Protein AF-A0A2G9UYW2-F1 (afdb_monomer_lite)

Organism: Teladorsagia circumcincta (NCBI:txid45464)

Structure (mmCIF, N/CA/C/O backbone):
data_AF-A0A2G9UYW2-F1
#
_entry.id   AF-A0A2G9UYW2-F1
#
loop_
_atom_site.group_PDB
_atom_site.id
_atom_site.type_symbol
_atom_site.label_atom_id
_atom_site.label_alt_id
_atom_site.label_comp_id
_atom_site.label_asym_id
_atom_site.label_entity_id
_atom_site.label_seq_id
_atom_site.pdbx_PDB_ins_code
_atom_site.Cartn_x
_atom_site.Cartn_y
_atom_site.Cartn_z
_atom_site.occupancy
_atom_site.B_iso_or_equiv
_atom_site.auth_seq_id
_atom_site.auth_comp_id
_atom_site.auth_asym_id
_atom_site.auth_atom_id
_atom_site.pdbx_PDB_model_num
ATOM 1 N N . MET A 1 1 ? -11.095 -13.669 -1.475 1.00 62.06 1 MET A N 1
ATOM 2 C CA . MET A 1 1 ? -10.324 -12.523 -2.012 1.00 62.06 1 MET A CA 1
ATOM 3 C C . MET A 1 1 ? -10.037 -12.789 -3.490 1.00 62.06 1 MET A C 1
ATOM 5 O O . MET A 1 1 ? -9.733 -13.927 -3.818 1.00 62.06 1 MET A O 1
ATOM 9 N N . GLY A 1 2 ? -10.222 -11.817 -4.390 1.00 65.19 2 GLY A N 1
ATOM 10 C CA . GLY A 1 2 ? -10.034 -12.032 -5.835 1.00 65.19 2 GLY A CA 1
ATOM 11 C C . GLY A 1 2 ? -8.559 -12.080 -6.255 1.00 65.19 2 GLY A C 1
ATOM 12 O O . GLY A 1 2 ? -7.701 -11.510 -5.582 1.00 65.19 2 GLY A O 1
ATOM 13 N N . HIS A 1 3 ? -8.262 -12.730 -7.383 1.00 79.81 3 HIS A N 1
ATOM 14 C CA . HIS A 1 3 ? -6.928 -12.705 -7.985 1.00 79.81 3 HIS A CA 1
ATOM 15 C C . HIS A 1 3 ? -6.773 -11.487 -8.900 1.00 79.81 3 HIS A C 1
ATOM 17 O O . HIS A 1 3 ? -7.637 -11.192 -9.720 1.00 79.81 3 HIS A O 1
ATOM 23 N N . THR A 1 4 ? -5.648 -10.792 -8.769 1.00 84.31 4 THR A N 1
ATOM 24 C CA . THR A 1 4 ? -5.256 -9.669 -9.628 1.00 84.31 4 THR A CA 1
ATOM 25 C C . THR A 1 4 ? -4.349 -10.178 -10.754 1.00 84.31 4 THR A C 1
ATOM 27 O O . THR A 1 4 ? -3.476 -11.017 -10.492 1.00 84.31 4 THR A O 1
ATOM 30 N N . PRO A 1 5 ? -4.524 -9.729 -12.009 1.00 86.12 5 PRO A N 1
ATOM 31 C CA . PRO A 1 5 ? -3.772 -10.275 -13.132 1.00 86.12 5 PRO A CA 1
ATOM 32 C C . PRO A 1 5 ? -2.311 -9.811 -13.125 1.00 86.12 5 PRO A C 1
ATOM 34 O O . PRO A 1 5 ? -1.975 -8.748 -12.596 1.00 86.12 5 PRO A O 1
ATOM 37 N N . LEU A 1 6 ? -1.444 -10.622 -13.729 1.00 87.88 6 LEU A N 1
ATOM 38 C CA . LEU A 1 6 ? -0.065 -10.267 -14.050 1.00 87.88 6 LEU A CA 1
ATOM 39 C C . LEU A 1 6 ? 0.011 -9.998 -15.557 1.00 87.88 6 LEU A C 1
ATOM 41 O O . LEU A 1 6 ? -0.342 -10.861 -16.355 1.00 87.88 6 LEU A O 1
ATOM 45 N N . VAL A 1 7 ? 0.428 -8.796 -15.943 1.00 86.31 7 VAL A N 1
ATOM 46 C CA . VAL A 1 7 ? 0.433 -8.338 -17.336 1.00 86.31 7 VAL A CA 1
ATOM 47 C C . VAL A 1 7 ? 1.872 -8.228 -17.816 1.00 86.31 7 VAL A C 1
ATOM 49 O O . VAL A 1 7 ? 2.667 -7.503 -17.220 1.00 86.31 7 VAL A O 1
ATOM 52 N N . LYS A 1 8 ? 2.222 -8.933 -18.895 1.00 87.12 8 LYS A N 1
ATOM 53 C CA . LYS A 1 8 ? 3.544 -8.799 -19.517 1.00 87.12 8 LYS A CA 1
ATOM 54 C C . LYS A 1 8 ? 3.658 -7.421 -20.172 1.00 87.12 8 LYS A C 1
ATOM 56 O O . LYS A 1 8 ? 2.789 -7.022 -20.942 1.00 87.12 8 LYS A O 1
ATOM 61 N N . PHE A 1 9 ? 4.738 -6.710 -19.878 1.00 86.38 9 PHE A N 1
ATOM 62 C CA . PHE A 1 9 ? 5.049 -5.407 -20.444 1.00 86.38 9 PHE A CA 1
ATOM 63 C C . PHE A 1 9 ? 6.447 -5.445 -21.053 1.00 86.38 9 PHE A C 1
ATOM 65 O O . PHE A 1 9 ? 7.411 -5.775 -20.379 1.00 86.38 9 PHE A O 1
ATOM 72 N N . GLN A 1 10 ? 6.566 -5.106 -22.333 1.00 85.44 10 GLN A N 1
ATOM 73 C CA . GLN A 1 10 ? 7.832 -5.202 -23.061 1.00 85.44 10 GLN A CA 1
ATOM 74 C C . GLN A 1 10 ? 8.214 -3.851 -23.659 1.00 85.44 10 GLN A C 1
ATOM 76 O O . GLN A 1 10 ? 7.735 -3.491 -24.738 1.00 85.44 10 GLN A O 1
ATOM 81 N N . PRO A 1 11 ? 9.035 -3.053 -22.956 1.00 83.31 11 PRO A N 1
ATOM 82 C CA . PRO A 1 11 ? 9.525 -1.800 -23.492 1.00 83.31 11 PRO A CA 1
ATOM 83 C C . PRO A 1 11 ? 10.572 -2.060 -24.577 1.00 83.31 11 PRO A C 1
ATOM 85 O O . PRO A 1 11 ? 11.438 -2.925 -24.447 1.00 83.31 11 PRO A O 1
ATOM 88 N N . LYS A 1 12 ? 10.534 -1.250 -25.642 1.00 84.62 12 LYS A N 1
ATOM 89 C CA . LYS A 1 12 ? 11.582 -1.270 -26.667 1.00 84.62 12 LYS A CA 1
ATOM 90 C C . LYS A 1 12 ? 12.946 -1.045 -26.016 1.00 84.62 12 LYS A C 1
ATOM 92 O O . LYS A 1 12 ? 13.104 -0.166 -25.172 1.00 84.62 12 LYS A O 1
ATOM 97 N N . GLY A 1 13 ? 13.926 -1.824 -26.457 1.00 86.88 13 GLY A N 1
ATOM 98 C CA . GLY A 1 13 ? 15.305 -1.707 -26.014 1.00 86.88 13 GLY A CA 1
ATOM 99 C C . GLY A 1 13 ? 15.715 -2.678 -24.913 1.00 86.88 13 GLY A C 1
ATOM 100 O O . GLY A 1 13 ? 16.894 -2.667 -24.613 1.00 86.88 13 GLY A O 1
ATOM 101 N N . PHE A 1 14 ? 14.840 -3.523 -24.359 1.00 87.25 14 PHE A N 1
ATOM 102 C CA . PHE A 1 14 ? 15.200 -4.526 -23.339 1.00 87.25 14 PHE A CA 1
ATOM 103 C C . PHE A 1 14 ? 14.902 -5.962 -23.813 1.00 87.25 14 PHE A C 1
ATOM 105 O O . PHE A 1 14 ? 14.061 -6.630 -23.226 1.00 87.25 14 PHE A O 1
ATOM 112 N N . PRO A 1 15 ? 15.552 -6.456 -24.885 1.00 84.06 15 PRO A N 1
ATOM 113 C CA . PRO A 1 15 ? 15.189 -7.739 -25.501 1.00 84.06 15 PRO A CA 1
ATOM 114 C C . PRO A 1 15 ? 15.454 -8.961 -24.608 1.00 84.06 15 PRO A C 1
ATOM 116 O O . PRO A 1 15 ? 14.839 -10.001 -24.812 1.00 84.06 15 PRO A O 1
ATOM 119 N N . ASN A 1 16 ? 16.351 -8.832 -23.627 1.00 85.94 16 ASN A N 1
ATOM 120 C CA . ASN A 1 16 ? 16.814 -9.939 -22.787 1.00 85.94 16 ASN A CA 1
ATOM 121 C C . ASN A 1 16 ? 16.118 -9.999 -21.418 1.00 85.94 16 ASN A C 1
ATOM 123 O O . ASN A 1 16 ? 16.494 -10.819 -20.586 1.00 85.94 16 ASN A O 1
ATOM 127 N N . VAL A 1 17 ? 15.146 -9.119 -21.146 1.00 88.12 17 VAL A N 1
ATOM 128 C CA . VAL A 1 17 ? 14.499 -9.028 -19.830 1.00 88.12 17 VAL A CA 1
ATOM 129 C C . VAL A 1 17 ? 12.989 -9.033 -19.982 1.00 88.12 17 VAL A C 1
ATOM 131 O O . VAL A 1 17 ? 12.414 -8.185 -20.661 1.00 88.12 17 VAL A O 1
ATOM 134 N N . ASP A 1 18 ? 12.338 -9.950 -19.268 1.00 87.94 18 ASP A N 1
ATOM 135 C CA . ASP A 1 18 ? 10.892 -9.952 -19.159 1.00 87.94 18 ASP A CA 1
ATOM 136 C C . ASP A 1 18 ? 10.396 -9.076 -18.003 1.00 87.94 18 ASP A C 1
ATOM 138 O O . ASP A 1 18 ? 10.657 -9.364 -16.837 1.00 87.94 18 ASP A O 1
ATOM 142 N N . ILE A 1 19 ? 9.643 -8.014 -18.319 1.00 87.12 19 ILE A N 1
ATOM 143 C CA . ILE A 1 19 ? 8.992 -7.169 -17.309 1.00 87.12 19 ILE A CA 1
ATOM 144 C C . ILE A 1 19 ? 7.518 -7.561 -17.199 1.00 87.12 19 ILE A C 1
ATOM 146 O O . ILE A 1 19 ? 6.788 -7.644 -18.189 1.00 87.12 19 ILE A O 1
ATOM 150 N N . PHE A 1 20 ? 7.063 -7.779 -15.969 1.00 90.06 20 PHE A N 1
ATOM 151 C CA . PHE A 1 20 ? 5.673 -8.078 -15.653 1.00 90.06 20 PHE A CA 1
ATOM 152 C C . PHE A 1 20 ? 5.126 -7.066 -14.649 1.00 90.06 20 PHE A C 1
ATOM 154 O O . PHE A 1 20 ? 5.795 -6.696 -13.688 1.00 90.06 20 PHE A O 1
ATOM 161 N N . LEU A 1 21 ? 3.886 -6.634 -14.860 1.00 87.50 21 LEU A N 1
ATOM 162 C CA . LEU A 1 21 ? 3.181 -5.689 -14.005 1.00 87.50 21 LEU A CA 1
ATOM 163 C C . LEU A 1 21 ? 2.032 -6.394 -13.295 1.00 87.50 21 LEU A C 1
ATOM 165 O O . LEU A 1 21 ? 1.134 -6.951 -13.929 1.00 87.50 21 LEU A O 1
ATOM 169 N N . LYS A 1 22 ? 2.044 -6.359 -11.963 1.00 86.88 22 LYS A N 1
ATOM 170 C CA . LYS A 1 22 ? 0.954 -6.885 -11.142 1.00 86.88 22 LYS A CA 1
ATOM 171 C C . LYS A 1 22 ? -0.148 -5.835 -11.023 1.00 86.88 22 LYS A C 1
ATOM 173 O O . LYS A 1 22 ? 0.051 -4.784 -10.417 1.00 86.88 22 LYS A O 1
ATOM 178 N N . ASN A 1 23 ? -1.308 -6.106 -11.614 1.00 87.00 23 ASN A N 1
ATOM 179 C CA . ASN A 1 23 ? -2.387 -5.129 -11.702 1.00 87.00 23 ASN A CA 1
ATOM 180 C C . ASN A 1 23 ? -3.303 -5.167 -10.467 1.00 87.00 23 ASN A C 1
ATOM 182 O O . ASN A 1 23 ? -4.411 -5.706 -10.503 1.00 87.00 23 ASN A O 1
ATOM 186 N N . GLU A 1 24 ? -2.861 -4.551 -9.374 1.00 86.44 24 GLU A N 1
ATOM 187 C CA . GLU A 1 24 ? -3.661 -4.445 -8.145 1.00 86.44 24 GLU A CA 1
ATOM 188 C C . GLU A 1 24 ? -4.858 -3.487 -8.260 1.00 86.44 24 GLU A C 1
ATOM 190 O O . GLU A 1 24 ? -5.761 -3.522 -7.421 1.00 86.44 24 GLU A O 1
ATOM 195 N N . THR A 1 25 ? -4.928 -2.681 -9.328 1.00 86.00 25 THR A N 1
ATOM 196 C CA . THR A 1 25 ? -6.105 -1.839 -9.606 1.00 86.00 25 THR A CA 1
ATOM 197 C C . THR A 1 25 ? -7.332 -2.662 -10.007 1.00 86.00 25 THR A C 1
ATOM 199 O O . THR A 1 25 ? -8.450 -2.172 -9.924 1.00 86.00 25 THR A O 1
ATOM 202 N N . ALA A 1 26 ? -7.151 -3.942 -10.355 1.00 87.06 26 ALA A N 1
ATOM 203 C CA . ALA A 1 26 ? -8.251 -4.875 -10.601 1.00 87.06 26 ALA A CA 1
ATOM 204 C C . ALA A 1 26 ? -8.989 -5.317 -9.316 1.00 87.06 26 ALA A C 1
ATOM 206 O O . ALA A 1 26 ? -10.010 -6.000 -9.393 1.00 87.06 26 ALA A O 1
ATOM 207 N N . SER A 1 27 ? -8.481 -4.966 -8.128 1.00 88.06 27 SER A N 1
ATOM 208 C CA . SER A 1 27 ? -9.199 -5.175 -6.865 1.00 88.06 27 SER A CA 1
ATOM 209 C C . SER A 1 27 ? -10.442 -4.279 -6.758 1.00 88.06 27 SER A C 1
ATOM 211 O O . SER A 1 27 ? -10.556 -3.261 -7.438 1.00 88.06 27 SER A O 1
ATOM 213 N N . LYS A 1 28 ? -11.384 -4.615 -5.864 1.00 90.81 28 LYS A N 1
ATOM 214 C CA . LYS A 1 28 ? -12.626 -3.834 -5.691 1.00 90.81 28 LYS A CA 1
ATOM 215 C C . LYS A 1 28 ? -12.372 -2.394 -5.240 1.00 90.81 28 LYS A C 1
ATOM 217 O O . LYS A 1 28 ? -13.077 -1.499 -5.691 1.00 90.81 28 LYS A O 1
ATOM 222 N N . THR A 1 29 ? -11.356 -2.167 -4.404 1.00 90.38 29 THR A N 1
ATOM 223 C CA . THR A 1 29 ? -10.955 -0.812 -3.974 1.00 90.38 29 THR A CA 1
ATOM 224 C C . THR A 1 29 ? -9.872 -0.208 -4.872 1.00 90.38 29 THR A C 1
ATOM 226 O O . THR A 1 29 ? -9.373 0.875 -4.588 1.00 90.38 29 THR A O 1
ATOM 229 N N . GLN A 1 30 ? -9.524 -0.894 -5.968 1.00 90.06 30 GLN A N 1
ATOM 230 C CA . GLN A 1 30 ? -8.573 -0.464 -6.996 1.00 90.06 30 GLN A CA 1
ATOM 231 C C . GLN A 1 30 ? -7.184 -0.097 -6.459 1.00 90.06 30 GLN A C 1
ATOM 233 O O . GLN A 1 30 ? -6.484 0.759 -7.000 1.00 90.06 30 GLN A O 1
ATOM 238 N N . THR A 1 31 ? -6.752 -0.765 -5.394 1.00 87.50 31 THR A N 1
ATOM 239 C CA . THR A 1 31 ? -5.461 -0.506 -4.766 1.00 87.50 31 THR A CA 1
ATOM 240 C C . THR A 1 31 ? -4.875 -1.763 -4.149 1.00 87.50 31 THR A C 1
ATOM 242 O O . THR A 1 31 ? -5.589 -2.636 -3.663 1.00 87.50 31 THR A O 1
ATOM 245 N N . LEU A 1 32 ? -3.544 -1.810 -4.086 1.00 84.69 32 LEU A N 1
ATOM 246 C CA . LEU A 1 32 ? -2.796 -2.836 -3.359 1.00 84.69 32 LEU A CA 1
ATOM 247 C C . LEU A 1 32 ? -3.248 -2.954 -1.892 1.00 84.69 32 LEU A C 1
ATOM 249 O O . LEU A 1 32 ? -3.203 -4.038 -1.317 1.00 84.69 32 LEU A O 1
ATOM 253 N N . LYS A 1 33 ? -3.714 -1.853 -1.282 1.00 87.75 33 LYS A N 1
ATOM 254 C CA . LYS A 1 33 ? -4.155 -1.836 0.122 1.00 87.75 33 LYS A CA 1
ATOM 255 C C . LYS A 1 33 ? -5.420 -2.658 0.376 1.00 87.75 33 LYS A C 1
ATOM 257 O O . LYS A 1 33 ? -5.701 -2.954 1.527 1.00 87.75 33 LYS A O 1
ATOM 262 N N . HIS A 1 34 ? -6.125 -3.097 -0.669 1.00 89.00 34 HIS A N 1
ATOM 263 C CA . HIS A 1 34 ? -7.328 -3.916 -0.545 1.00 89.00 34 HIS A CA 1
ATOM 264 C C . HIS A 1 34 ? -7.106 -5.164 0.315 1.00 89.00 34 HIS A C 1
ATOM 266 O O . HIS A 1 34 ? -7.865 -5.433 1.242 1.00 89.00 34 HIS A O 1
ATOM 272 N N . ARG A 1 35 ? -6.049 -5.922 0.007 1.00 86.56 35 ARG A N 1
ATOM 273 C CA . ARG A 1 35 ? -5.749 -7.190 0.684 1.00 86.56 35 ARG A CA 1
ATOM 274 C C . ARG A 1 35 ? -5.340 -6.956 2.131 1.00 86.56 35 ARG A C 1
ATOM 276 O O . ARG A 1 35 ? -5.821 -7.636 3.028 1.00 86.56 35 ARG A O 1
ATOM 283 N N . PHE A 1 36 ? -4.498 -5.951 2.334 1.00 86.31 36 PHE A N 1
ATOM 284 C CA . PHE A 1 36 ? -4.022 -5.553 3.647 1.00 86.31 36 PHE A CA 1
ATOM 285 C C . PHE A 1 36 ? -5.172 -5.094 4.560 1.00 86.31 36 PHE A C 1
ATOM 287 O O . PHE A 1 36 ? -5.298 -5.576 5.679 1.00 86.31 36 PHE A O 1
ATOM 294 N N . SER A 1 37 ? -6.071 -4.236 4.071 1.00 91.06 37 SER A N 1
ATOM 295 C CA . SER A 1 37 ? -7.226 -3.777 4.852 1.00 91.06 37 SER A CA 1
ATOM 296 C C . SER A 1 37 ? -8.222 -4.898 5.157 1.00 91.06 37 SER A C 1
ATOM 298 O O . SER A 1 37 ? -8.816 -4.898 6.230 1.00 91.06 37 SER A O 1
ATOM 300 N N . TRP A 1 38 ? -8.400 -5.864 4.246 1.00 90.38 38 TRP A N 1
ATOM 301 C CA . TRP A 1 38 ? -9.190 -7.069 4.534 1.00 90.38 38 TRP A CA 1
ATOM 302 C C . TRP A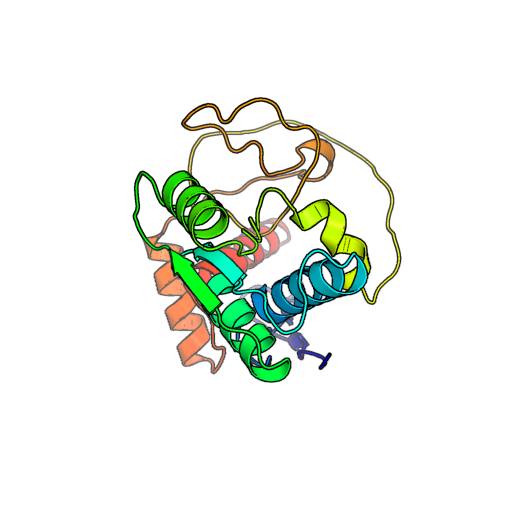 1 38 ? -8.604 -7.835 5.718 1.00 90.38 38 TRP A C 1
ATOM 304 O O . TRP A 1 38 ? -9.323 -8.155 6.658 1.00 90.38 38 TRP A O 1
ATOM 314 N N . ALA A 1 39 ? -7.299 -8.099 5.666 1.00 87.56 39 ALA A N 1
ATOM 315 C CA . ALA A 1 39 ? -6.583 -8.844 6.688 1.00 87.56 39 ALA A CA 1
ATOM 316 C C . ALA A 1 39 ? -6.685 -8.169 8.061 1.00 87.56 39 ALA A C 1
ATOM 318 O O . ALA A 1 39 ? -7.036 -8.808 9.049 1.00 87.56 39 ALA A O 1
ATOM 319 N N . LEU A 1 40 ? -6.467 -6.853 8.093 1.00 90.00 40 LEU A N 1
ATOM 320 C CA . LEU A 1 40 ? -6.484 -6.054 9.313 1.00 90.00 40 LEU A CA 1
ATOM 321 C C . LEU A 1 40 ? -7.868 -6.017 9.976 1.00 90.00 40 LEU A C 1
ATOM 323 O O . LEU A 1 40 ? -7.977 -6.168 11.191 1.00 90.00 40 LEU A O 1
ATOM 327 N N . ILE A 1 41 ? -8.935 -5.871 9.184 1.00 92.75 41 ILE A N 1
ATOM 328 C CA . ILE A 1 41 ? -10.311 -5.900 9.699 1.00 92.75 41 ILE A CA 1
ATOM 329 C C . ILE A 1 41 ? -10.707 -7.313 10.140 1.00 92.75 41 ILE A C 1
ATOM 331 O O . ILE A 1 41 ? -11.309 -7.466 11.201 1.00 92.75 41 ILE A O 1
ATOM 335 N N . ALA A 1 42 ? -10.351 -8.344 9.369 1.00 90.69 42 ALA A N 1
ATOM 336 C CA . ALA A 1 42 ? -10.645 -9.733 9.714 1.00 90.69 42 ALA A CA 1
ATOM 337 C C . ALA A 1 42 ? -9.991 -10.132 11.043 1.00 90.69 42 ALA A C 1
ATOM 339 O O . ALA A 1 42 ? -10.678 -10.630 11.931 1.00 90.69 42 ALA A O 1
ATOM 340 N N . TRP A 1 43 ? -8.700 -9.833 11.202 1.00 93.75 43 TRP A N 1
ATOM 341 C CA . TRP A 1 43 ? -7.970 -10.023 12.451 1.00 93.75 43 TRP A CA 1
ATOM 342 C C . TRP A 1 43 ? -8.663 -9.339 13.632 1.00 93.75 43 TRP A C 1
ATOM 344 O O . TRP A 1 43 ? -8.948 -9.977 14.642 1.00 93.75 43 TRP A O 1
ATOM 354 N N . ALA A 1 44 ? -8.986 -8.047 13.497 1.00 93.12 44 ALA A N 1
ATOM 355 C CA . ALA A 1 44 ? -9.574 -7.277 14.588 1.00 93.12 44 ALA A CA 1
ATOM 356 C C . ALA A 1 44 ? -10.937 -7.835 15.032 1.00 93.12 44 ALA A C 1
ATOM 358 O O . ALA A 1 44 ? -11.264 -7.787 16.217 1.00 93.12 44 ALA A O 1
ATOM 359 N N . ILE A 1 45 ? -11.721 -8.379 14.098 1.00 93.56 45 ILE A N 1
ATOM 360 C CA . ILE A 1 45 ? -12.997 -9.036 14.403 1.00 93.56 45 ILE A CA 1
ATOM 361 C C . ILE A 1 45 ? -12.772 -10.386 15.086 1.00 93.56 45 ILE A C 1
ATOM 363 O O . ILE A 1 45 ? -13.416 -10.675 16.092 1.00 93.56 45 ILE A O 1
ATOM 367 N N . ILE A 1 46 ? -11.865 -11.209 14.557 1.00 93.00 46 ILE A N 1
ATOM 368 C CA . ILE A 1 46 ? -11.597 -12.563 15.065 1.00 93.00 46 ILE A CA 1
ATOM 369 C C . ILE A 1 46 ? -11.039 -12.519 16.489 1.00 93.00 46 ILE A C 1
ATOM 371 O O . ILE A 1 46 ? -11.488 -13.275 17.345 1.00 93.00 46 ILE A O 1
ATOM 375 N N . GLU A 1 47 ? -10.153 -11.568 16.771 1.00 91.81 47 GLU A N 1
ATOM 376 C CA . GLU A 1 47 ? -9.622 -11.314 18.115 1.00 91.81 47 GLU A CA 1
ATOM 377 C C . GLU A 1 47 ? -10.633 -10.628 19.054 1.00 91.81 47 GLU A C 1
ATOM 379 O O . GLU A 1 47 ? -10.312 -10.298 20.195 1.00 91.81 47 GLU A O 1
ATOM 384 N N . GLY A 1 48 ? -11.852 -10.342 18.585 1.00 92.94 48 GLY A N 1
ATOM 385 C CA . GL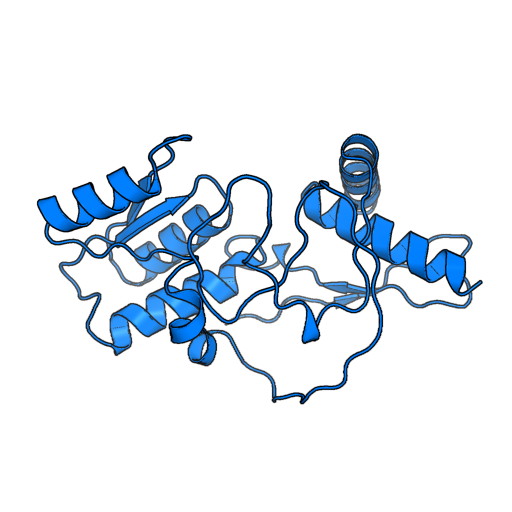Y A 1 48 ? -12.898 -9.689 19.374 1.00 92.94 48 GLY A CA 1
ATOM 386 C C . GLY A 1 48 ? -12.631 -8.213 19.691 1.00 92.94 48 GLY A C 1
ATOM 387 O O . GLY A 1 48 ? -13.358 -7.616 20.485 1.00 92.94 48 GLY A O 1
ATOM 388 N N . LYS A 1 49 ? -11.617 -7.596 19.069 1.00 93.19 49 LYS A N 1
ATOM 389 C CA . LYS A 1 49 ? -11.304 -6.162 19.216 1.00 93.19 49 LYS A CA 1
ATOM 390 C C . LYS A 1 49 ? -12.356 -5.277 18.550 1.00 93.19 49 LYS A C 1
ATOM 392 O O . LYS A 1 49 ? -12.557 -4.135 18.958 1.00 93.19 49 LYS A O 1
ATOM 397 N N . VAL A 1 50 ? -13.013 -5.809 17.522 1.00 95.19 50 VAL A N 1
ATOM 398 C CA . VAL A 1 50 ? -14.085 -5.169 16.763 1.00 95.19 50 VAL A CA 1
ATOM 399 C C . VAL A 1 50 ? -15.306 -6.084 16.760 1.00 95.19 50 VAL A C 1
ATOM 401 O O . VAL A 1 50 ? -15.221 -7.254 16.403 1.00 95.19 50 VAL A O 1
ATOM 404 N N . HIS A 1 51 ? -16.460 -5.541 17.130 1.00 94.00 51 HIS A N 1
ATOM 405 C CA . HIS A 1 51 ? -17.748 -6.233 17.109 1.00 94.00 51 HIS A CA 1
ATOM 406 C C . HIS A 1 51 ? -18.836 -5.314 16.537 1.00 94.00 51 HIS A C 1
ATOM 408 O O . HIS A 1 51 ? -18.573 -4.166 16.191 1.00 94.00 51 HIS A O 1
ATOM 414 N N . SER A 1 52 ? -20.081 -5.793 16.457 1.00 93.44 52 SER A N 1
ATOM 415 C CA . SER A 1 52 ? -21.199 -5.111 15.774 1.00 93.44 52 SER A CA 1
ATOM 416 C C . SER A 1 52 ? -21.500 -3.676 16.231 1.00 93.44 52 SER A C 1
ATOM 418 O O . SER A 1 52 ? -22.196 -2.951 15.532 1.00 93.44 52 SER A O 1
ATOM 420 N N . ASN A 1 53 ? -21.009 -3.271 17.405 1.00 92.44 53 ASN A N 1
ATOM 421 C CA . ASN A 1 53 ? -21.258 -1.949 17.985 1.00 92.44 53 ASN A CA 1
ATOM 422 C C . ASN A 1 53 ? -19.987 -1.083 18.011 1.00 92.44 53 ASN A C 1
ATOM 424 O O . ASN A 1 53 ? -19.973 -0.032 18.648 1.00 92.44 53 ASN A O 1
ATOM 428 N N . THR A 1 54 ? -18.905 -1.535 17.375 1.00 95.94 54 THR A N 1
ATOM 429 C CA . THR A 1 54 ? -17.617 -0.843 17.361 1.00 95.94 54 THR A CA 1
ATOM 430 C C . THR A 1 54 ? -17.526 0.085 16.155 1.00 95.94 54 THR A C 1
ATOM 432 O O . THR A 1 54 ? -17.682 -0.348 15.017 1.00 95.94 54 THR A O 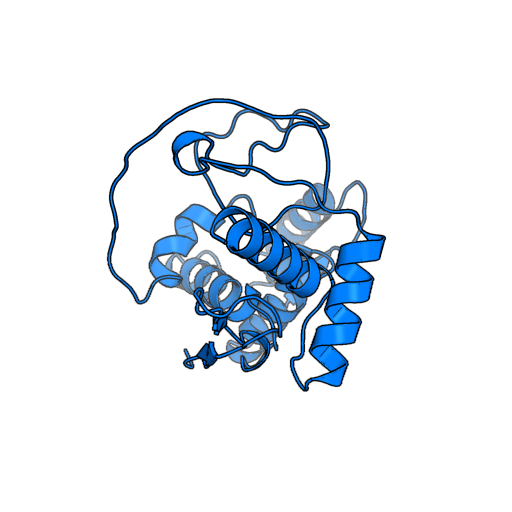1
ATOM 435 N N . THR A 1 55 ? -17.184 1.350 16.390 1.00 96.56 55 THR A N 1
ATOM 436 C CA . THR A 1 55 ? -16.705 2.245 15.328 1.00 96.56 55 THR A CA 1
ATOM 437 C C . THR A 1 55 ? -15.206 2.048 15.139 1.00 96.56 55 THR A C 1
ATOM 439 O O . THR A 1 55 ? -14.443 2.092 16.110 1.00 96.56 55 THR A O 1
ATOM 442 N N . VAL A 1 56 ? -14.779 1.851 13.895 1.00 95.75 56 VAL A N 1
ATOM 443 C CA . VAL A 1 56 ? -13.370 1.704 13.521 1.00 95.75 56 VAL A CA 1
ATOM 444 C C . VAL A 1 56 ? -12.791 3.070 13.162 1.00 95.75 56 VAL A C 1
ATOM 446 O O . VAL A 1 56 ? -13.356 3.801 12.351 1.00 95.75 56 VAL A O 1
ATOM 449 N N . TYR A 1 57 ? -11.650 3.411 13.752 1.00 93.62 57 TYR A N 1
ATOM 450 C CA . TYR A 1 57 ? -10.911 4.640 13.473 1.00 93.62 57 TYR A CA 1
ATOM 451 C C . TYR A 1 57 ? -9.550 4.290 12.871 1.00 93.62 57 TYR A C 1
ATOM 453 O O . TYR A 1 57 ? -8.862 3.420 13.404 1.00 93.62 57 TYR A O 1
ATOM 461 N N . ASP A 1 58 ? -9.120 4.998 11.825 1.00 88.88 58 ASP A N 1
ATOM 462 C CA . ASP A 1 58 ? -7.724 4.956 11.367 1.00 88.88 58 ASP A CA 1
ATOM 463 C C . ASP A 1 58 ? -7.173 6.345 11.055 1.00 88.88 58 ASP A C 1
ATOM 465 O O . ASP A 1 58 ? -7.897 7.295 10.764 1.00 88.88 58 ASP A O 1
ATOM 469 N N . SER A 1 59 ? -5.852 6.444 11.104 1.00 83.50 59 SER A N 1
ATOM 470 C CA . SER A 1 59 ? -5.074 7.641 10.823 1.00 83.50 59 SER A CA 1
ATOM 471 C C . SER A 1 59 ? -4.516 7.571 9.401 1.00 83.50 59 SER A C 1
ATOM 473 O O . SER A 1 59 ? -3.397 7.114 9.148 1.00 83.50 59 SER A O 1
ATOM 475 N N . THR A 1 60 ? -5.329 7.991 8.434 1.00 78.31 60 THR A N 1
ATOM 476 C CA . THR A 1 60 ? -5.060 7.756 7.015 1.00 78.31 60 THR A CA 1
ATOM 477 C C . THR A 1 60 ? -5.790 8.754 6.127 1.00 78.31 60 THR A C 1
ATOM 479 O O . THR A 1 60 ? -6.926 9.142 6.383 1.00 78.31 60 THR A O 1
ATOM 482 N N . SER A 1 61 ? -5.123 9.165 5.052 1.00 71.25 61 SER A N 1
ATOM 483 C CA . SER A 1 61 ? -5.646 10.098 4.048 1.00 71.25 61 SER A CA 1
ATOM 484 C C . SER A 1 61 ? -5.721 9.488 2.645 1.00 71.25 61 SER A C 1
ATOM 486 O O . SER A 1 61 ? -6.023 10.188 1.683 1.00 71.25 61 SER A O 1
ATOM 488 N N . GLY A 1 62 ? -5.403 8.196 2.503 1.00 80.50 62 GLY A N 1
ATOM 489 C CA . GLY A 1 62 ? -5.154 7.581 1.199 1.00 80.50 62 GLY A CA 1
ATOM 490 C C . GLY A 1 62 ? -5.755 6.190 1.022 1.00 80.50 62 GLY A C 1
ATOM 491 O O . GLY A 1 62 ? -6.740 5.815 1.652 1.00 80.50 62 GLY A O 1
ATOM 492 N N . ASN A 1 63 ? -5.123 5.407 0.147 1.00 84.19 63 ASN A N 1
ATOM 493 C CA . ASN A 1 63 ? -5.597 4.099 -0.318 1.00 84.19 63 ASN A CA 1
ATOM 494 C C . ASN A 1 63 ? -5.955 3.098 0.792 1.00 84.19 63 ASN A C 1
ATOM 496 O O . ASN A 1 63 ? -6.859 2.283 0.598 1.00 84.19 63 ASN A O 1
ATOM 500 N N . THR A 1 64 ? -5.251 3.142 1.929 1.00 85.12 64 THR A N 1
ATOM 501 C CA . THR A 1 64 ? -5.587 2.295 3.079 1.00 85.12 64 THR A CA 1
ATOM 502 C C . THR A 1 64 ? -6.953 2.673 3.636 1.00 85.12 64 THR A C 1
ATOM 504 O O . THR A 1 64 ? -7.797 1.797 3.774 1.00 85.12 64 THR A O 1
ATOM 507 N N . GLY A 1 65 ? -7.224 3.966 3.840 1.00 88.38 65 GLY A N 1
ATOM 508 C CA . GLY A 1 65 ? -8.487 4.394 4.435 1.00 88.38 65 GLY A CA 1
ATOM 509 C C . GLY A 1 65 ? -9.691 4.113 3.553 1.00 88.38 65 GLY A C 1
ATOM 510 O O . GLY A 1 65 ? -10.706 3.613 4.023 1.00 88.38 65 GLY A O 1
ATOM 511 N N . ALA A 1 66 ? -9.551 4.327 2.243 1.00 90.69 66 ALA A N 1
ATOM 512 C CA . ALA A 1 66 ? -10.582 3.936 1.285 1.00 90.69 66 ALA A CA 1
ATOM 513 C C . ALA A 1 66 ? -10.850 2.418 1.306 1.00 90.69 66 ALA A C 1
ATOM 515 O O . ALA A 1 66 ? -11.993 1.981 1.171 1.00 90.69 66 ALA A O 1
ATOM 516 N N . SER A 1 67 ? -9.803 1.607 1.492 1.00 92.50 67 SER A N 1
ATOM 517 C CA . SER A 1 67 ? -9.940 0.151 1.543 1.00 92.50 67 SER A CA 1
ATOM 518 C C . SER A 1 67 ? -10.559 -0.330 2.853 1.00 92.50 67 SER A C 1
ATOM 520 O O . SER A 1 67 ? -11.446 -1.175 2.814 1.00 92.50 67 SER A O 1
ATOM 522 N N . GLU A 1 68 ? -10.161 0.225 3.995 1.00 94.12 68 GLU A N 1
ATOM 523 C CA . GLU A 1 68 ? -10.757 -0.076 5.302 1.00 94.12 68 GLU A CA 1
ATOM 524 C C . GLU A 1 68 ? -12.220 0.353 5.378 1.00 94.12 68 GLU A C 1
ATOM 526 O O . GLU A 1 68 ? -13.052 -0.436 5.818 1.00 94.12 68 GLU A O 1
ATOM 531 N N . ALA A 1 69 ? -12.557 1.546 4.875 1.00 94.75 69 ALA A N 1
ATOM 532 C CA . ALA A 1 69 ? -13.938 2.018 4.792 1.00 94.75 69 ALA A CA 1
ATOM 533 C C . ALA A 1 69 ? -14.819 1.046 3.994 1.00 94.75 69 ALA A C 1
ATOM 535 O O . ALA A 1 69 ? -15.926 0.702 4.416 1.00 94.75 69 ALA A O 1
ATOM 536 N N . TYR A 1 70 ? -14.307 0.557 2.859 1.00 95.81 70 TYR A N 1
ATOM 537 C CA . TYR A 1 70 ? -14.984 -0.458 2.058 1.00 95.81 70 TYR A CA 1
ATOM 538 C C . TYR A 1 70 ? -15.189 -1.760 2.844 1.00 95.81 70 TYR A C 1
ATOM 540 O O . TYR A 1 70 ? -16.299 -2.288 2.853 1.00 95.81 70 TYR A O 1
ATOM 548 N N . MET A 1 71 ? -14.164 -2.260 3.543 1.00 95.75 71 MET A N 1
ATOM 549 C CA . MET A 1 71 ? -14.296 -3.482 4.347 1.00 95.75 71 MET A CA 1
ATOM 550 C C . MET A 1 71 ? -15.295 -3.314 5.490 1.00 95.75 71 MET A C 1
ATOM 552 O O . MET A 1 71 ? -16.158 -4.169 5.653 1.00 95.75 71 MET A O 1
ATOM 556 N N . CYS A 1 72 ? -15.235 -2.199 6.223 1.00 96.19 72 CYS A N 1
ATOM 557 C CA . CYS A 1 72 ? -16.178 -1.889 7.298 1.00 96.19 72 CYS A CA 1
ATOM 558 C C . CYS A 1 72 ? -17.619 -1.840 6.777 1.00 96.19 72 CYS A C 1
ATOM 560 O O . CYS A 1 72 ? -18.514 -2.403 7.401 1.00 96.19 72 CYS A O 1
ATOM 562 N N . THR A 1 73 ? -17.831 -1.272 5.585 1.00 96.12 73 THR A N 1
ATOM 563 C CA . THR A 1 73 ? -19.149 -1.252 4.931 1.00 96.12 73 THR A CA 1
ATOM 564 C C . THR A 1 73 ? -19.680 -2.665 4.674 1.00 96.12 73 THR A C 1
ATOM 566 O O . THR A 1 73 ? -20.858 -2.921 4.906 1.00 96.12 73 THR A O 1
ATOM 569 N N . LEU A 1 74 ? -18.828 -3.603 4.237 1.00 94.62 74 LEU A N 1
ATOM 570 C CA . LEU A 1 74 ? -19.242 -4.990 3.980 1.00 94.62 74 LEU A CA 1
ATOM 571 C C . LEU A 1 74 ? -19.698 -5.731 5.241 1.00 94.62 74 LEU A C 1
ATOM 573 O O . LEU A 1 74 ? -20.544 -6.617 5.146 1.00 94.62 74 LEU A O 1
ATOM 577 N N . VAL A 1 75 ? -19.138 -5.387 6.401 1.00 93.94 75 VAL A N 1
ATOM 578 C CA . VAL A 1 75 ? -19.454 -6.028 7.689 1.00 93.94 75 VAL A CA 1
ATOM 579 C C . VAL A 1 75 ? -20.390 -5.190 8.568 1.00 93.94 75 VAL A C 1
ATOM 581 O O . VAL A 1 75 ? -20.638 -5.550 9.714 1.00 93.94 75 VAL A O 1
ATOM 584 N N . GLY A 1 76 ? -20.934 -4.089 8.039 1.00 95.25 76 GLY A N 1
ATOM 585 C CA . GLY A 1 76 ? -21.903 -3.242 8.740 1.00 95.25 76 GLY A CA 1
ATOM 586 C C . GLY A 1 76 ? -21.315 -2.386 9.867 1.00 95.25 76 GLY A C 1
ATOM 587 O O . GLY A 1 76 ? -22.039 -2.033 10.794 1.00 95.25 76 GLY A O 1
ATOM 588 N N . LEU A 1 77 ? -20.023 -2.054 9.805 1.00 95.94 77 LEU A N 1
ATOM 589 C CA . LEU A 1 77 ? -19.335 -1.259 10.823 1.00 95.94 77 LEU A CA 1
ATOM 590 C C . LEU A 1 77 ? -19.156 0.205 10.392 1.00 95.94 77 LEU A C 1
ATOM 592 O O . LEU A 1 77 ? -18.793 0.465 9.239 1.00 95.94 77 LEU A O 1
ATOM 596 N N . PRO A 1 78 ? -19.327 1.176 11.306 1.00 95.94 78 PRO A N 1
ATOM 597 C CA . PRO A 1 78 ? -18.948 2.560 11.051 1.00 95.94 78 PRO A CA 1
ATOM 598 C C . PRO A 1 78 ? -17.422 2.704 10.953 1.00 95.94 78 PRO A C 1
ATOM 600 O O . PRO A 1 78 ? -16.686 2.131 11.759 1.00 95.94 78 PRO A O 1
ATOM 603 N N . TYR A 1 79 ? -16.949 3.514 10.004 1.00 95.62 79 TYR A N 1
ATOM 604 C CA . TYR A 1 79 ? -15.526 3.809 9.815 1.00 95.62 79 TYR A CA 1
ATOM 605 C C . TYR A 1 79 ? -15.259 5.315 9.769 1.00 95.62 79 TYR A C 1
ATOM 607 O O . TYR A 1 79 ? -15.963 6.051 9.075 1.00 95.62 79 TYR A O 1
ATOM 615 N N . ILE A 1 80 ? -14.222 5.767 10.479 1.00 93.50 80 ILE A N 1
ATOM 616 C CA . ILE A 1 80 ? -13.801 7.170 10.545 1.00 93.50 80 ILE A CA 1
ATOM 617 C C . ILE A 1 80 ? -12.305 7.280 10.224 1.00 93.50 80 ILE A C 1
ATOM 619 O O . ILE A 1 80 ? -11.450 6.854 11.000 1.00 93.50 80 ILE A O 1
ATOM 623 N N . ALA A 1 81 ? -11.990 7.917 9.093 1.00 88.56 81 ALA A N 1
ATOM 624 C CA . ALA A 1 81 ? -10.624 8.287 8.732 1.00 88.56 81 ALA A CA 1
ATOM 625 C C . ALA A 1 81 ? -10.246 9.648 9.331 1.00 88.56 81 ALA A C 1
ATOM 627 O O . ALA A 1 81 ? -10.916 10.656 9.098 1.00 88.56 81 ALA A O 1
ATOM 628 N N . VAL A 1 82 ? -9.134 9.689 10.059 1.00 82.81 82 VAL A N 1
ATOM 629 C CA . VAL A 1 82 ? -8.559 10.905 10.636 1.00 82.81 82 VAL A CA 1
ATOM 630 C C . VAL A 1 82 ? -7.375 11.362 9.785 1.00 82.81 82 VAL A C 1
ATOM 632 O O . VAL A 1 82 ? -6.373 10.662 9.649 1.00 82.81 82 VAL A O 1
ATOM 635 N N . VAL A 1 83 ? -7.498 12.558 9.206 1.00 75.31 83 VAL A N 1
ATOM 636 C CA . VAL A 1 83 ? -6.641 13.045 8.104 1.00 75.31 83 VAL A CA 1
ATOM 637 C C . VAL A 1 83 ? -5.600 14.088 8.563 1.00 75.31 83 VAL A C 1
ATOM 639 O O . VAL A 1 83 ? -4.711 14.455 7.799 1.00 75.31 83 VAL A O 1
ATOM 642 N N . ASP A 1 84 ? -5.668 14.566 9.809 1.00 70.44 84 ASP A N 1
ATOM 643 C CA . ASP A 1 84 ? -4.854 15.690 10.305 1.00 70.44 84 ASP A CA 1
ATOM 644 C C . ASP A 1 84 ? -3.328 15.454 10.217 1.00 70.44 84 ASP A C 1
ATOM 646 O O . ASP A 1 84 ? -2.781 14.489 10.746 1.00 70.44 84 ASP A O 1
ATOM 650 N N . VAL A 1 85 ? -2.600 16.338 9.535 1.00 57.38 85 VAL A N 1
ATOM 651 C CA . VAL A 1 85 ? -1.245 16.032 9.043 1.00 57.38 85 VAL A CA 1
ATOM 652 C C . VAL A 1 85 ? -0.212 15.863 10.167 1.00 57.38 85 VAL A C 1
ATOM 654 O O . VAL A 1 85 ? 0.704 15.047 10.025 1.00 57.38 85 VAL A O 1
ATOM 657 N N . SER A 1 86 ? -0.358 16.578 11.286 1.00 61.06 86 SER A N 1
ATOM 658 C CA . SER A 1 86 ? 0.614 16.573 12.389 1.00 61.06 86 SER A CA 1
ATOM 659 C C . SER A 1 86 ? 0.199 15.685 13.560 1.00 61.06 86 SER A C 1
ATOM 661 O O . SER A 1 86 ? 1.071 15.097 14.198 1.00 61.06 86 SER A O 1
ATOM 663 N N . LEU A 1 87 ? -1.104 15.541 13.827 1.00 68.50 87 LEU A N 1
ATOM 664 C CA . LEU A 1 87 ? -1.605 14.851 15.022 1.00 68.50 87 LEU A CA 1
ATOM 665 C C . LEU A 1 87 ? -2.583 13.706 14.726 1.00 68.50 87 LEU A C 1
ATOM 667 O O . LEU A 1 87 ? -3.175 13.169 15.659 1.00 68.50 87 LEU A O 1
ATOM 671 N N . ARG A 1 88 ? -2.731 13.263 13.468 1.00 67.25 88 ARG A N 1
ATOM 672 C CA . ARG A 1 88 ? -3.688 12.200 13.086 1.00 67.25 88 ARG A CA 1
ATOM 673 C C . ARG A 1 88 ? -3.665 10.941 13.954 1.00 67.25 88 ARG A C 1
ATOM 675 O O . ARG A 1 88 ? -4.736 10.461 14.298 1.00 67.25 88 ARG A O 1
ATOM 682 N N . ASN A 1 89 ? -2.496 10.423 14.351 1.00 74.25 89 ASN A N 1
ATOM 683 C CA . ASN A 1 89 ? -2.430 9.226 15.204 1.00 74.25 89 ASN A CA 1
ATOM 684 C C . ASN A 1 89 ? -3.002 9.509 16.595 1.00 74.25 89 ASN A C 1
ATOM 686 O O . ASN A 1 89 ? -3.834 8.750 17.081 1.00 74.25 89 ASN A O 1
ATOM 690 N N . PHE A 1 90 ? -2.586 10.625 17.199 1.00 79.00 90 PHE A N 1
ATOM 691 C CA . PHE A 1 90 ? -3.080 11.060 18.501 1.00 79.00 90 PHE A CA 1
ATOM 692 C C . PHE A 1 90 ? -4.593 11.295 18.459 1.00 79.00 90 PHE A C 1
ATOM 694 O O . PHE A 1 90 ? -5.313 10.796 19.315 1.00 79.00 90 PHE A O 1
ATOM 701 N N . HIS A 1 91 ? -5.092 11.986 17.431 1.00 78.00 91 HIS A N 1
ATOM 702 C CA . HIS A 1 91 ? -6.520 12.243 17.263 1.00 78.00 91 HIS A CA 1
ATOM 703 C C . HIS A 1 91 ? -7.328 10.967 17.002 1.00 78.00 91 HIS A C 1
ATOM 705 O O . HIS A 1 91 ? -8.398 10.815 17.580 1.00 78.00 91 HIS A O 1
ATOM 711 N N . ALA A 1 92 ? -6.846 10.043 16.166 1.00 77.19 92 ALA A N 1
ATOM 712 C CA . ALA A 1 92 ? -7.536 8.779 15.911 1.00 77.19 92 ALA A CA 1
ATOM 713 C C . ALA A 1 92 ? -7.635 7.925 17.179 1.00 77.19 92 ALA A C 1
ATOM 715 O O . ALA A 1 92 ? -8.703 7.399 17.489 1.00 77.19 92 ALA A O 1
ATOM 716 N N . GLU A 1 93 ? -6.551 7.848 17.950 1.00 84.69 93 GLU A N 1
ATOM 717 C CA . GLU A 1 93 ? -6.532 7.135 19.223 1.00 84.69 93 GLU A CA 1
ATOM 718 C C . GLU A 1 93 ? -7.425 7.809 20.279 1.00 84.69 93 GLU A C 1
ATOM 720 O O . GLU A 1 93 ? -8.204 7.136 20.953 1.00 84.69 93 GLU A O 1
ATOM 725 N N . ASP A 1 94 ? -7.351 9.135 20.412 1.00 87.31 94 ASP A N 1
ATOM 726 C CA . ASP A 1 94 ? -8.175 9.919 21.339 1.00 87.31 94 ASP A CA 1
ATOM 727 C C . ASP A 1 94 ? -9.672 9.790 21.018 1.00 87.31 94 ASP A C 1
ATOM 729 O O . ASP A 1 94 ? -10.480 9.535 21.914 1.00 87.31 94 ASP A O 1
ATOM 733 N N . GLN A 1 95 ? -10.050 9.877 19.739 1.00 87.75 95 GLN A N 1
ATOM 734 C CA . GLN A 1 95 ? -11.432 9.684 19.300 1.00 87.75 95 GLN A CA 1
ATOM 735 C C . GLN A 1 95 ? -11.912 8.253 19.540 1.00 87.75 95 GLN A C 1
ATOM 737 O O . GLN A 1 95 ? -13.027 8.069 20.029 1.00 87.75 95 GLN A O 1
ATOM 742 N N . ALA A 1 96 ? -11.083 7.243 19.266 1.00 86.88 96 ALA A N 1
ATOM 743 C CA . ALA A 1 96 ? -11.426 5.860 19.575 1.00 86.88 96 ALA A CA 1
ATOM 744 C C . ALA A 1 96 ? -11.666 5.672 21.083 1.00 86.88 96 ALA A C 1
ATOM 746 O O . ALA A 1 96 ? -12.700 5.136 21.475 1.00 86.88 96 ALA A O 1
ATOM 747 N N . LYS A 1 97 ? -10.789 6.200 21.94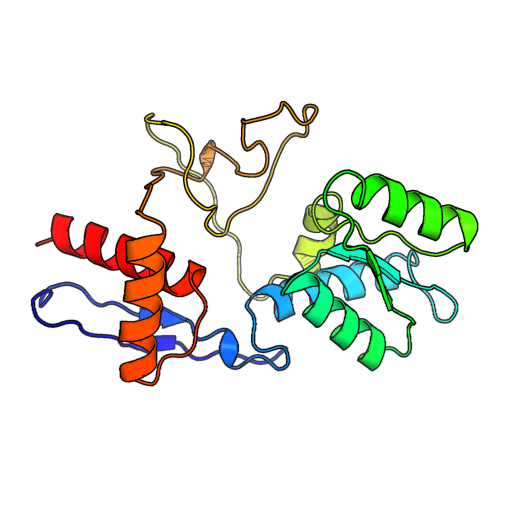8 1.00 89.56 97 LYS A N 1
ATOM 748 C CA . LYS A 1 97 ? -10.950 6.118 23.412 1.00 89.56 97 LYS A CA 1
ATOM 749 C C . LYS A 1 97 ? -12.213 6.823 23.903 1.00 89.56 97 LYS A C 1
ATOM 751 O O . LYS A 1 97 ? -12.979 6.237 24.667 1.00 89.56 97 LYS A O 1
ATOM 756 N N . LYS A 1 98 ? -12.458 8.057 23.449 1.00 91.00 98 LYS A N 1
ATOM 757 C CA . LYS A 1 98 ? -13.636 8.854 23.841 1.00 91.00 98 LYS A CA 1
ATOM 758 C C . LYS A 1 98 ? -14.948 8.188 23.445 1.00 91.00 98 LYS A C 1
ATOM 760 O O . LYS A 1 98 ? -15.904 8.218 24.215 1.00 91.00 98 LYS A O 1
ATOM 765 N N . ASN A 1 99 ? -14.980 7.564 22.270 1.00 91.38 99 ASN A N 1
ATOM 766 C CA . ASN A 1 99 ? -16.195 6.987 21.701 1.00 91.38 99 ASN A CA 1
ATOM 767 C C . ASN A 1 99 ? -16.310 5.469 21.903 1.00 91.38 99 ASN A C 1
ATOM 769 O O . ASN A 1 99 ? -17.197 4.854 21.318 1.00 91.38 99 ASN A O 1
ATOM 773 N N . LYS A 1 100 ? -15.434 4.851 22.713 1.00 89.88 100 LYS A N 1
ATOM 774 C CA . LYS A 1 100 ? -15.366 3.385 22.895 1.00 89.88 100 LYS A CA 1
ATOM 775 C C . LYS A 1 100 ? -15.236 2.622 21.561 1.00 89.88 100 LYS A C 1
ATOM 777 O O . LYS A 1 100 ? -15.799 1.544 21.393 1.00 89.88 100 LYS A O 1
ATOM 782 N N . GLY A 1 101 ? -14.526 3.213 20.604 1.00 88.81 101 GLY A N 1
ATOM 783 C CA . GLY A 1 101 ? -14.195 2.618 19.315 1.00 88.81 101 GLY A CA 1
ATOM 784 C C . GLY A 1 101 ? -12.841 1.915 19.316 1.00 88.81 101 GLY A C 1
ATOM 785 O O . GLY A 1 101 ? -12.116 1.917 20.312 1.00 88.81 101 GLY A O 1
ATOM 786 N N . PHE A 1 102 ? -12.483 1.346 18.168 1.00 91.06 102 PHE A N 1
ATOM 787 C CA . PHE A 1 102 ? -11.199 0.681 17.968 1.00 91.06 102 PHE A CA 1
ATOM 788 C C . PHE A 1 102 ? -10.316 1.494 17.024 1.00 91.06 102 PHE A C 1
ATOM 790 O O . PHE A 1 102 ? -10.691 1.753 15.880 1.00 91.06 102 PHE A O 1
ATOM 797 N N . PHE A 1 103 ? -9.137 1.894 17.504 1.00 91.00 103 PHE A N 1
ATOM 798 C CA . PHE A 1 103 ? -8.118 2.511 16.663 1.00 91.00 103 PHE A CA 1
ATOM 799 C C . PHE A 1 103 ? -7.296 1.414 15.984 1.00 91.00 103 PHE A C 1
ATOM 801 O O . PHE A 1 103 ? -6.507 0.725 16.632 1.00 91.00 103 PHE A O 1
ATOM 808 N N . ILE A 1 104 ? -7.496 1.251 14.678 1.00 83.50 104 ILE A N 1
ATOM 809 C CA . ILE A 1 104 ? -6.954 0.115 13.933 1.00 83.50 104 ILE A CA 1
ATOM 810 C C . ILE A 1 104 ? -5.447 0.208 13.706 1.00 83.50 104 ILE A C 1
ATOM 812 O O . ILE A 1 104 ? -4.798 -0.826 13.590 1.00 83.50 104 ILE A O 1
ATOM 816 N N . ASN A 1 105 ? -4.893 1.425 13.705 1.00 79.56 105 ASN A N 1
ATOM 817 C CA . ASN A 1 105 ? -3.462 1.712 13.673 1.00 79.56 105 ASN A CA 1
ATOM 818 C C . ASN A 1 105 ? -2.694 0.838 12.667 1.00 79.56 105 ASN A C 1
ATOM 820 O O . ASN A 1 105 ? -1.918 -0.039 13.057 1.00 79.56 105 ASN A O 1
ATOM 824 N N . GLN A 1 106 ? -2.889 1.093 11.370 1.00 63.47 106 GLN A N 1
ATOM 825 C CA . GLN A 1 106 ? -2.360 0.240 10.297 1.00 63.47 106 GLN A CA 1
ATOM 826 C C . GLN A 1 106 ? -0.854 -0.066 10.387 1.00 63.47 106 GLN A C 1
ATOM 828 O O . GLN A 1 106 ? -0.412 -1.110 9.924 1.00 63.47 106 GLN A O 1
ATOM 833 N N . PHE A 1 107 ? -0.050 0.832 10.964 1.00 69.19 107 PHE A N 1
ATOM 834 C CA . PHE A 1 107 ? 1.389 0.611 11.129 1.00 69.19 107 PHE A CA 1
ATOM 835 C C . PHE A 1 107 ? 1.729 -0.142 12.415 1.00 69.19 107 PHE A C 1
ATOM 837 O O . PHE A 1 107 ? 2.704 -0.883 12.433 1.00 69.19 107 PHE A O 1
ATOM 844 N N . GLY A 1 108 ? 0.959 0.055 13.488 1.00 69.06 108 GLY A N 1
ATOM 845 C CA . GLY A 1 108 ? 1.204 -0.609 14.768 1.00 69.06 108 GLY A CA 1
ATOM 846 C C . GLY A 1 108 ? 0.693 -2.047 14.822 1.00 69.06 108 GLY A C 1
ATOM 847 O O . GLY A 1 108 ? 1.295 -2.865 15.505 1.00 69.06 108 GLY A O 1
ATOM 848 N N . ASN A 1 109 ? -0.380 -2.361 14.091 1.00 70.12 109 ASN A N 1
ATOM 849 C CA . ASN A 1 109 ? -1.062 -3.659 14.164 1.00 70.12 109 ASN A CA 1
ATOM 850 C C . ASN A 1 109 ? -0.838 -4.558 12.937 1.00 70.12 109 ASN A C 1
ATOM 852 O O . ASN A 1 109 ? -1.394 -5.649 12.863 1.00 70.12 109 ASN A O 1
ATOM 856 N N . ALA A 1 110 ? -0.042 -4.128 11.958 1.00 64.38 110 ALA A N 1
ATOM 857 C CA . ALA A 1 110 ? 0.108 -4.866 10.704 1.00 64.38 110 ALA A CA 1
ATOM 858 C C . ALA A 1 110 ? 0.759 -6.253 10.864 1.00 64.38 110 ALA A C 1
ATOM 860 O O . ALA A 1 110 ? 0.438 -7.139 10.081 1.00 64.38 110 ALA A O 1
ATOM 861 N N . GLN A 1 111 ? 1.607 -6.459 11.879 1.00 61.03 111 GLN A N 1
ATOM 862 C CA . GLN A 1 111 ? 2.199 -7.773 12.172 1.00 61.03 111 GLN A CA 1
ATOM 863 C C . GLN A 1 111 ? 1.131 -8.788 12.593 1.00 61.03 111 GLN A C 1
ATOM 865 O O . GLN A 1 111 ? 1.118 -9.921 12.133 1.00 61.03 111 GLN A O 1
ATOM 870 N N . GLU A 1 112 ? 0.202 -8.363 13.438 1.00 68.06 112 GLU A N 1
ATOM 871 C CA . GLU A 1 112 ? -0.861 -9.224 13.951 1.00 68.06 112 GLU A CA 1
ATOM 872 C C . GLU A 1 112 ? -1.863 -9.616 12.850 1.00 68.06 112 GLU A C 1
ATOM 874 O O . GLU A 1 112 ? -2.491 -10.669 12.893 1.00 68.06 112 GLU A O 1
ATOM 879 N N . ALA A 1 113 ? -1.987 -8.771 11.825 1.00 60.00 113 ALA A N 1
ATOM 880 C CA . ALA A 1 113 ? -2.855 -8.997 10.677 1.00 60.00 113 ALA A CA 1
ATOM 881 C C . ALA A 1 113 ? -2.202 -9.812 9.545 1.00 60.00 113 ALA A C 1
ATOM 883 O O . ALA A 1 113 ? -2.876 -10.137 8.567 1.00 60.00 113 ALA A O 1
ATOM 884 N N . GLU A 1 114 ? -0.909 -10.126 9.635 1.00 56.91 114 GLU A N 1
ATOM 885 C CA . GLU A 1 114 ? -0.135 -10.744 8.551 1.00 56.91 114 GLU A CA 1
ATOM 886 C C . GLU A 1 114 ? -0.664 -12.134 8.172 1.00 56.91 114 GLU A C 1
ATOM 888 O O . GLU A 1 114 ? -0.833 -12.435 6.989 1.00 56.91 114 GLU A O 1
ATOM 893 N N . GLU A 1 115 ? -1.063 -12.929 9.165 1.00 52.34 115 GLU A N 1
ATOM 894 C CA . GLU A 1 115 ? -1.640 -14.266 8.965 1.00 52.34 115 GLU A CA 1
ATOM 895 C C . GLU A 1 115 ? -2.937 -14.239 8.136 1.00 52.34 115 GLU A C 1
ATOM 897 O O . GLU A 1 115 ? -3.276 -15.206 7.458 1.00 52.34 115 GLU A O 1
ATOM 902 N N . PHE A 1 116 ? -3.640 -13.103 8.128 1.00 53.47 116 PHE A N 1
ATOM 903 C CA . PHE A 1 116 ? -4.874 -12.894 7.367 1.00 53.47 116 PHE A CA 1
ATOM 904 C C . PHE A 1 116 ? -4.625 -12.264 5.987 1.00 53.47 116 PHE A C 1
ATOM 906 O O . PHE A 1 116 ? -5.550 -12.151 5.173 1.00 53.47 116 PHE A O 1
ATOM 913 N N . HIS A 1 117 ? -3.393 -11.817 5.728 1.00 51.50 117 HIS A N 1
ATOM 914 C CA . HIS A 1 117 ? -2.964 -11.183 4.484 1.00 51.50 117 HIS A CA 1
ATOM 915 C C . HIS A 1 117 ? -2.439 -12.207 3.467 1.00 51.50 117 HIS A C 1
ATOM 917 O O . HIS A 1 117 ? -2.587 -11.999 2.256 1.00 51.50 117 HIS A O 1
ATOM 923 N N . GLU A 1 118 ? -1.867 -13.320 3.933 1.00 41.62 118 GLU A N 1
ATOM 924 C CA . GLU A 1 118 ? -1.215 -14.305 3.073 1.00 41.62 118 GLU A CA 1
ATOM 925 C C . GLU A 1 118 ? -2.146 -15.424 2.574 1.00 41.62 118 GLU A C 1
ATOM 927 O O . GLU A 1 118 ? -2.767 -16.166 3.324 1.00 41.62 118 GLU A O 1
ATOM 932 N N . ASN A 1 119 ? -2.158 -15.595 1.249 1.00 36.12 119 ASN A N 1
ATOM 933 C CA . ASN A 1 119 ? -2.431 -16.859 0.565 1.00 36.12 119 ASN A CA 1
ATOM 934 C C . ASN A 1 119 ? -1.190 -17.153 -0.294 1.00 36.12 119 ASN A C 1
ATOM 936 O O . ASN A 1 119 ? -1.247 -16.922 -1.500 1.00 36.12 119 ASN A O 1
ATOM 940 N N . SER A 1 120 ? -0.045 -17.521 0.298 1.00 30.59 120 SER A N 1
ATOM 941 C CA . SER A 1 120 ? 1.168 -18.058 -0.369 1.00 30.59 120 SER A CA 1
ATOM 942 C C . SER A 1 120 ? 2.256 -18.371 0.670 1.00 30.59 120 SER A C 1
ATOM 944 O O . SER A 1 120 ? 2.385 -17.646 1.639 1.00 30.59 120 SER A O 1
ATOM 946 N N . PHE A 1 121 ? 3.029 -19.437 0.462 1.00 26.78 121 PHE A N 1
ATOM 947 C CA . PHE A 1 121 ? 3.995 -20.014 1.406 1.00 26.78 121 PHE A CA 1
ATOM 948 C C . PHE A 1 121 ? 5.261 -19.164 1.674 1.00 26.78 121 PHE A C 1
ATOM 950 O O . PHE A 1 121 ? 5.731 -18.439 0.800 1.00 26.78 121 PHE A O 1
ATOM 957 N N . ARG A 1 122 ? 5.828 -19.367 2.879 1.00 28.00 122 ARG A N 1
ATOM 958 C CA . ARG A 1 122 ? 7.083 -18.823 3.449 1.00 28.00 122 ARG A CA 1
ATOM 959 C C . ARG A 1 122 ? 8.305 -18.884 2.517 1.00 28.00 122 ARG A C 1
ATOM 961 O O . ARG A 1 122 ? 8.536 -19.907 1.880 1.00 28.00 122 ARG A O 1
ATOM 968 N N . PHE A 1 123 ? 9.186 -17.885 2.631 1.00 24.31 123 PHE A N 1
ATOM 969 C CA . PHE A 1 123 ? 10.608 -17.984 2.263 1.00 24.31 123 PHE A CA 1
ATOM 970 C C . PHE A 1 123 ? 11.513 -17.420 3.371 1.00 24.31 123 PHE A C 1
ATOM 972 O O . PHE A 1 123 ? 11.176 -16.435 4.024 1.00 24.31 123 PHE A O 1
ATOM 979 N N . THR A 1 124 ? 12.658 -18.072 3.591 1.00 27.38 124 THR A N 1
ATOM 980 C CA . THR A 1 124 ? 13.669 -17.756 4.614 1.00 27.38 124 THR A CA 1
ATOM 981 C C . THR A 1 124 ? 14.929 -17.126 4.011 1.00 27.38 124 THR A C 1
ATOM 983 O O . THR A 1 124 ? 15.492 -17.684 3.079 1.00 27.38 124 THR A O 1
ATOM 986 N N . ASN A 1 125 ? 15.322 -15.998 4.614 1.00 31.69 125 ASN A N 1
ATOM 987 C CA . ASN A 1 125 ? 16.635 -15.361 4.838 1.00 31.69 125 ASN A CA 1
ATOM 988 C C . ASN A 1 125 ? 17.854 -15.674 3.938 1.00 31.69 125 ASN A C 1
ATOM 990 O O . ASN A 1 125 ? 18.273 -16.822 3.885 1.00 31.69 125 ASN A O 1
ATOM 994 N N . GLU A 1 126 ? 18.518 -14.619 3.438 1.00 28.80 126 GLU A N 1
ATOM 995 C CA . GLU A 1 126 ? 19.988 -14.456 3.357 1.00 28.80 126 GLU A CA 1
ATOM 996 C C . GLU A 1 126 ? 20.344 -12.983 3.022 1.00 28.80 126 GLU A C 1
ATOM 998 O O . GLU A 1 126 ? 19.637 -12.331 2.264 1.00 28.80 126 GLU A O 1
ATOM 1003 N N . SER A 1 127 ? 21.399 -12.438 3.642 1.00 34.28 127 SER A N 1
ATOM 1004 C CA . SER A 1 127 ? 21.743 -10.999 3.698 1.00 34.28 127 SER A CA 1
ATOM 1005 C C . SER A 1 127 ? 22.995 -10.618 2.888 1.00 34.28 127 SER A C 1
ATOM 1007 O O . SER A 1 127 ? 23.948 -11.400 2.900 1.00 34.28 127 SER A O 1
ATOM 1009 N N . GLY A 1 128 ? 23.121 -9.371 2.386 1.00 29.41 128 GLY A N 1
ATOM 1010 C CA . GLY A 1 128 ? 24.445 -8.827 2.015 1.00 29.41 128 GLY A CA 1
ATOM 1011 C C . GLY A 1 128 ? 24.567 -7.391 1.451 1.00 29.41 128 GLY A C 1
ATOM 1012 O O . GLY A 1 128 ? 24.333 -7.154 0.273 1.00 29.41 128 GLY A O 1
ATOM 1013 N N . THR A 1 129 ? 25.216 -6.511 2.237 1.00 30.08 129 THR A N 1
ATOM 1014 C CA . THR A 1 129 ? 25.984 -5.272 1.889 1.00 30.08 129 THR A CA 1
ATOM 1015 C C . THR A 1 129 ? 25.298 -3.897 1.697 1.00 30.08 129 THR A C 1
ATOM 1017 O O . THR A 1 129 ? 24.188 -3.762 1.215 1.00 30.08 129 THR A O 1
ATOM 1020 N N . LYS A 1 130 ? 26.007 -2.841 2.157 1.00 40.41 130 LYS A N 1
ATOM 1021 C CA . LYS A 1 130 ? 25.515 -1.499 2.555 1.00 40.41 130 LYS A CA 1
ATOM 1022 C C . LYS A 1 130 ? 25.639 -0.428 1.466 1.00 40.41 130 LYS A C 1
ATOM 1024 O O . LYS A 1 130 ? 26.776 -0.155 1.118 1.00 40.41 130 LYS A O 1
ATOM 1029 N N . TYR A 1 131 ? 24.574 0.331 1.162 1.00 32.09 131 TYR A N 1
ATOM 1030 C CA . TYR A 1 131 ? 24.632 1.777 0.835 1.00 32.09 131 TYR A CA 1
ATOM 1031 C C . TYR A 1 131 ? 23.261 2.458 1.069 1.00 32.09 131 TYR A C 1
ATOM 1033 O O . TYR A 1 131 ? 22.267 2.056 0.479 1.00 32.09 131 TYR A O 1
ATOM 1041 N N . TRP A 1 132 ? 23.200 3.515 1.895 1.00 33.69 132 TRP A N 1
ATOM 1042 C CA . TRP A 1 132 ? 21.999 4.355 2.088 1.00 33.69 132 TRP A CA 1
ATOM 1043 C C . TRP A 1 132 ? 22.334 5.859 2.003 1.00 33.69 132 TRP A C 1
ATOM 1045 O O . TRP A 1 132 ? 23.334 6.311 2.561 1.00 33.69 132 TRP A O 1
ATOM 1055 N N . LYS A 1 133 ? 21.468 6.643 1.336 1.00 29.08 133 LYS A N 1
ATOM 1056 C CA . LYS A 1 133 ? 21.400 8.126 1.347 1.00 29.08 133 LYS A CA 1
ATOM 1057 C C . LYS A 1 133 ? 19.927 8.588 1.316 1.00 29.08 133 LYS A C 1
ATOM 1059 O O . LYS A 1 133 ? 19.118 8.001 0.605 1.00 29.08 133 LYS A O 1
ATOM 1064 N N . ALA A 1 134 ? 19.582 9.646 2.059 1.00 34.53 134 ALA A N 1
ATOM 1065 C CA . ALA A 1 134 ? 18.201 10.116 2.300 1.00 34.53 134 ALA A CA 1
ATOM 1066 C C . ALA A 1 134 ? 17.685 11.216 1.327 1.00 34.53 134 ALA A C 1
ATOM 1068 O O . ALA A 1 134 ? 18.491 11.919 0.712 1.00 34.53 134 ALA A O 1
ATOM 1069 N N . PRO A 1 135 ? 16.358 11.494 1.269 1.00 43.28 135 PRO A N 1
ATOM 1070 C CA . PRO A 1 135 ? 15.252 10.544 1.130 1.00 43.28 135 PRO A CA 1
ATOM 1071 C C . PRO A 1 135 ? 14.540 10.699 -0.233 1.00 43.28 135 PRO A C 1
ATOM 1073 O O . PRO A 1 135 ? 14.565 11.771 -0.841 1.00 43.28 135 PRO A O 1
ATOM 1076 N N . GLY A 1 136 ? 13.909 9.625 -0.709 1.00 28.39 136 GLY A N 1
ATOM 1077 C CA . GLY A 1 136 ? 12.972 9.579 -1.839 1.00 28.39 136 GLY A CA 1
ATOM 1078 C C . GLY A 1 136 ? 11.782 8.685 -1.479 1.00 28.39 136 GLY A C 1
ATOM 1079 O O . GLY A 1 136 ? 11.878 7.914 -0.527 1.00 28.39 136 GLY A O 1
ATOM 1080 N N . VAL A 1 137 ? 10.661 8.846 -2.186 1.00 31.23 137 VAL A N 1
ATOM 1081 C CA . VAL A 1 137 ? 9.350 8.237 -1.890 1.00 31.23 137 VAL A CA 1
ATOM 1082 C C . VAL A 1 137 ? 9.448 6.734 -1.592 1.00 31.23 137 VAL A C 1
ATOM 1084 O O . VAL A 1 137 ? 10.022 5.973 -2.366 1.00 31.23 137 VAL A O 1
ATOM 1087 N N . SER A 1 138 ? 8.870 6.306 -0.467 1.00 36.84 138 SER A N 1
ATOM 1088 C CA . SER A 1 138 ? 8.891 4.915 -0.006 1.00 36.84 138 SER A CA 1
ATOM 1089 C C . SER A 1 138 ? 8.122 3.981 -0.953 1.00 36.84 138 SER A C 1
ATOM 1091 O O . SER A 1 138 ? 6.923 4.159 -1.180 1.00 36.84 138 SER A O 1
ATOM 1093 N N . GLY A 1 139 ? 8.816 2.964 -1.473 1.00 40.09 139 GLY A N 1
ATOM 1094 C CA . GLY A 1 139 ? 8.221 1.750 -2.038 1.00 40.09 139 GLY A CA 1
ATOM 1095 C C . GLY A 1 139 ? 7.691 0.799 -0.951 1.00 40.09 139 GLY A C 1
ATOM 1096 O O . GLY A 1 139 ? 7.761 1.091 0.241 1.00 40.09 139 GLY A O 1
ATOM 1097 N N . ILE A 1 140 ? 7.111 -0.325 -1.375 1.00 42.31 140 ILE A N 1
ATOM 1098 C CA . ILE A 1 140 ? 6.354 -1.276 -0.540 1.00 42.31 140 ILE A CA 1
ATOM 1099 C C . ILE A 1 140 ? 7.319 -2.176 0.269 1.00 42.31 140 ILE A C 1
ATOM 1101 O O . ILE A 1 140 ? 8.192 -2.790 -0.334 1.00 42.31 140 ILE A O 1
ATOM 1105 N N . GLY A 1 141 ? 7.139 -2.297 1.593 1.00 33.12 141 GLY A N 1
ATOM 1106 C CA . GLY A 1 141 ? 7.863 -3.243 2.470 1.00 33.12 141 GLY A CA 1
ATOM 1107 C C . GLY A 1 141 ? 7.619 -2.985 3.972 1.00 33.12 141 GLY A C 1
ATOM 1108 O O . GLY A 1 141 ? 7.262 -1.862 4.326 1.00 33.12 141 GLY A O 1
ATOM 1109 N N . TYR A 1 142 ? 7.769 -4.005 4.837 1.00 39.06 142 TYR A N 1
ATOM 1110 C CA . TYR A 1 142 ? 7.420 -4.010 6.279 1.00 39.06 142 TYR A CA 1
ATOM 1111 C C . TYR A 1 142 ? 8.502 -4.684 7.178 1.00 39.06 142 TYR A C 1
ATOM 1113 O O . TYR A 1 142 ? 9.131 -5.639 6.735 1.00 39.06 142 TYR A O 1
ATOM 1121 N N . GLY A 1 143 ? 8.700 -4.160 8.408 1.00 38.41 143 GLY A N 1
ATOM 1122 C CA . GLY A 1 143 ? 8.778 -4.818 9.747 1.00 38.41 143 GLY A CA 1
ATOM 1123 C C . GLY A 1 143 ? 10.019 -5.595 10.255 1.00 38.41 143 GLY A C 1
ATOM 1124 O O . GLY A 1 143 ? 10.357 -6.618 9.682 1.00 38.41 143 GLY A O 1
ATOM 1125 N N . TYR A 1 144 ? 10.655 -5.163 11.372 1.00 32.41 144 TYR A N 1
ATOM 1126 C CA . TYR A 1 144 ? 10.629 -5.766 12.744 1.00 32.41 144 TYR A CA 1
ATOM 1127 C C . TYR A 1 144 ? 11.577 -4.997 13.717 1.00 32.41 144 TYR A C 1
ATOM 1129 O O . TYR A 1 144 ? 12.651 -4.559 13.314 1.00 32.41 144 TYR A O 1
ATOM 1137 N N . ASN A 1 145 ? 11.198 -4.894 15.006 1.00 34.66 145 ASN A N 1
ATOM 1138 C CA . ASN A 1 145 ? 11.820 -4.161 16.142 1.00 34.66 145 ASN A CA 1
ATOM 1139 C C . ASN A 1 145 ? 11.544 -2.640 16.251 1.00 34.66 145 ASN A C 1
ATOM 1141 O O . ASN A 1 145 ? 12.279 -1.793 15.745 1.00 34.66 145 ASN A O 1
ATOM 1145 N N . VAL A 1 146 ? 10.508 -2.282 17.019 1.00 36.19 146 VAL A N 1
ATOM 1146 C CA . VAL A 1 146 ? 10.120 -0.892 17.321 1.00 36.19 146 VAL A CA 1
ATOM 1147 C C . VAL A 1 146 ? 11.018 -0.249 18.389 1.00 36.19 146 VAL A C 1
ATOM 1149 O O . VAL A 1 146 ? 10.790 -0.379 19.590 1.00 36.19 146 VAL A O 1
ATOM 1152 N N . LYS A 1 147 ? 12.020 0.517 17.941 1.00 34.16 147 LYS A N 1
ATOM 1153 C CA . LYS A 1 147 ? 12.525 1.696 18.673 1.00 34.16 147 LYS A CA 1
ATOM 1154 C C . LYS A 1 147 ? 11.658 2.926 18.331 1.00 34.16 147 LYS A C 1
ATOM 1156 O O . LYS A 1 147 ? 11.002 2.912 17.287 1.00 34.16 147 LYS A O 1
ATOM 1161 N N . PRO A 1 148 ? 11.631 3.981 19.176 1.00 33.50 148 PRO A N 1
ATOM 1162 C CA . PRO A 1 148 ? 10.813 5.169 18.937 1.00 33.50 148 PRO A CA 1
ATOM 1163 C C . PRO A 1 148 ? 11.097 5.805 17.574 1.00 33.50 148 PRO A C 1
ATOM 1165 O O . PRO A 1 148 ? 12.222 5.765 17.081 1.00 33.50 148 PRO A O 1
ATOM 1168 N N . ILE A 1 149 ? 10.069 6.423 16.996 1.00 34.56 149 ILE A N 1
ATOM 1169 C CA . ILE A 1 149 ? 10.138 7.172 15.739 1.00 34.56 149 ILE A CA 1
ATOM 1170 C C . ILE A 1 149 ? 11.155 8.313 15.895 1.00 34.56 149 ILE A C 1
ATOM 1172 O O . ILE A 1 149 ? 10.891 9.291 16.592 1.00 34.56 149 ILE A O 1
ATOM 1176 N N . ILE A 1 150 ? 12.308 8.200 15.233 1.00 37.28 150 ILE A N 1
ATOM 1177 C CA . ILE A 1 150 ? 13.280 9.290 15.106 1.00 37.28 150 ILE A CA 1
ATOM 1178 C C . ILE A 1 150 ? 13.000 9.995 13.777 1.00 37.28 150 ILE A C 1
ATOM 1180 O O . ILE A 1 150 ? 12.994 9.388 12.707 1.00 37.28 150 ILE A O 1
ATOM 1184 N N . TYR A 1 151 ? 12.715 11.293 13.849 1.00 31.89 151 TYR A N 1
ATOM 1185 C CA . TYR A 1 151 ? 12.415 12.131 12.690 1.00 31.89 151 TYR A CA 1
ATOM 1186 C C . TYR A 1 151 ? 13.520 12.000 11.622 1.00 31.89 151 TYR A C 1
ATOM 1188 O O . TYR A 1 151 ? 14.680 12.275 11.912 1.00 31.89 151 TYR A O 1
ATOM 1196 N N . ARG A 1 152 ? 13.141 11.648 10.380 1.00 31.33 152 ARG A N 1
ATOM 1197 C CA . ARG A 1 152 ? 14.002 11.480 9.179 1.00 31.33 152 ARG A CA 1
ATOM 1198 C C . ARG A 1 152 ? 14.736 10.141 8.998 1.00 31.33 152 ARG A C 1
ATOM 1200 O O . ARG A 1 152 ? 15.441 10.008 7.999 1.00 31.33 152 ARG A O 1
ATOM 1207 N N . GLU A 1 153 ? 14.502 9.136 9.839 1.00 40.28 153 GLU A N 1
ATOM 1208 C CA . GLU A 1 153 ? 14.923 7.748 9.586 1.00 40.28 153 GLU A CA 1
ATOM 1209 C C . GLU A 1 153 ? 13.688 6.849 9.394 1.00 40.28 153 GLU A C 1
ATOM 1211 O O . GLU A 1 153 ? 12.748 6.892 10.186 1.00 40.28 153 GLU A O 1
ATOM 1216 N N . THR A 1 154 ? 13.636 6.059 8.313 1.00 39.81 154 THR A N 1
ATOM 1217 C CA . THR A 1 154 ? 12.569 5.058 8.129 1.00 39.81 154 THR A CA 1
ATOM 1218 C C . THR A 1 154 ? 12.933 3.820 8.947 1.00 39.81 154 THR A C 1
ATOM 1220 O O . THR A 1 154 ? 13.888 3.122 8.627 1.00 39.81 154 THR A O 1
ATOM 1223 N N . THR A 1 155 ? 12.186 3.564 10.020 1.00 44.97 155 THR A N 1
ATOM 1224 C CA . THR A 1 155 ? 12.309 2.362 10.870 1.00 44.97 155 THR A CA 1
ATOM 1225 C C . THR A 1 155 ? 11.328 1.254 10.471 1.00 44.97 155 THR A C 1
ATOM 1227 O O . THR A 1 155 ? 11.308 0.187 11.075 1.00 44.97 155 THR A O 1
ATOM 1230 N N . SER A 1 156 ? 10.492 1.501 9.459 1.00 46.97 156 SER A N 1
ATOM 1231 C CA . SER A 1 156 ? 9.417 0.610 9.011 1.00 46.97 156 SER A CA 1
ATOM 1232 C C . SER A 1 156 ? 9.863 -0.484 8.038 1.00 46.97 156 SER A C 1
ATOM 1234 O O . SER A 1 156 ? 9.083 -1.394 7.768 1.00 46.97 156 SER A O 1
ATOM 1236 N N . LEU A 1 157 ? 11.088 -0.410 7.510 1.00 50.72 157 LEU A N 1
ATOM 1237 C CA . LEU A 1 157 ? 11.663 -1.408 6.608 1.00 50.72 157 LEU A CA 1
ATOM 1238 C C . LEU A 1 157 ? 12.672 -2.265 7.365 1.00 50.72 157 LEU A C 1
ATOM 1240 O O . LEU A 1 157 ? 13.544 -1.727 8.044 1.00 50.72 157 LEU A O 1
ATOM 1244 N N . ASN A 1 158 ? 12.582 -3.586 7.218 1.00 57.91 158 ASN A N 1
ATOM 1245 C CA . ASN A 1 158 ? 13.595 -4.491 7.744 1.00 57.91 158 ASN A CA 1
ATOM 1246 C C . ASN A 1 158 ? 14.843 -4.444 6.852 1.00 57.91 158 ASN A C 1
ATOM 1248 O O . ASN A 1 158 ? 14.790 -4.895 5.708 1.00 57.91 158 ASN A O 1
ATOM 1252 N N . PRO A 1 159 ? 15.975 -3.917 7.342 1.00 56.47 159 PRO A N 1
ATOM 1253 C CA . PRO A 1 159 ? 17.163 -3.759 6.513 1.00 56.47 159 PRO A CA 1
ATOM 1254 C C . PRO A 1 159 ? 17.804 -5.101 6.139 1.00 56.47 159 PRO A C 1
ATOM 1256 O O . PRO A 1 159 ? 18.595 -5.138 5.207 1.00 56.47 159 PRO A O 1
ATOM 1259 N N . ASN A 1 160 ? 17.470 -6.197 6.830 1.00 59.69 160 ASN A N 1
ATOM 1260 C CA . ASN A 1 160 ? 18.034 -7.517 6.538 1.00 59.69 160 ASN A CA 1
ATOM 1261 C C . ASN A 1 160 ? 17.414 -8.180 5.302 1.00 59.69 160 ASN A C 1
ATOM 1263 O O . ASN A 1 160 ? 17.980 -9.146 4.808 1.00 59.69 160 ASN A O 1
ATOM 1267 N N . VAL A 1 161 ? 16.267 -7.688 4.824 1.00 57.84 161 VAL A N 1
ATOM 1268 C CA . VAL A 1 161 ? 15.575 -8.220 3.633 1.00 57.84 161 VAL A CA 1
ATOM 1269 C C . VAL A 1 161 ? 15.595 -7.241 2.456 1.00 57.84 161 VAL A C 1
ATOM 1271 O O . VAL A 1 161 ? 14.944 -7.475 1.442 1.00 57.84 161 VAL A O 1
ATOM 1274 N N . VAL A 1 162 ? 16.290 -6.110 2.604 1.00 62.34 162 VAL A N 1
ATOM 1275 C CA . VAL A 1 162 ? 16.411 -5.073 1.576 1.00 62.34 162 VAL A CA 1
ATOM 1276 C C . VAL A 1 162 ? 17.875 -4.970 1.167 1.00 62.34 162 VAL A C 1
ATOM 1278 O O . VAL A 1 162 ? 18.662 -4.311 1.842 1.00 62.34 162 VAL A O 1
ATOM 1281 N N . ASP A 1 163 ? 18.223 -5.593 0.043 1.00 65.12 163 ASP A N 1
ATOM 1282 C CA . ASP A 1 163 ? 19.592 -5.565 -0.493 1.00 65.12 163 ASP A CA 1
ATOM 1283 C C . ASP A 1 163 ? 19.952 -4.211 -1.116 1.00 65.12 163 ASP A C 1
ATOM 1285 O O . ASP A 1 163 ? 21.086 -3.743 -1.037 1.00 65.12 163 ASP A O 1
ATOM 1289 N N . GLU A 1 164 ? 18.977 -3.551 -1.745 1.00 66.62 164 GLU A N 1
ATOM 1290 C CA . GLU A 1 164 ? 19.192 -2.315 -2.491 1.00 66.62 164 GLU A CA 1
ATOM 1291 C C . GLU A 1 164 ? 18.032 -1.336 -2.281 1.00 66.62 164 GLU A C 1
ATOM 1293 O O . GLU A 1 164 ? 16.858 -1.703 -2.336 1.00 66.62 164 GLU A O 1
ATOM 1298 N N . ALA A 1 165 ? 18.367 -0.057 -2.097 1.00 69.56 165 ALA A N 1
ATOM 1299 C CA . ALA A 1 165 ? 17.409 1.039 -2.088 1.00 69.56 165 ALA A CA 1
ATOM 1300 C C . ALA A 1 165 ? 17.772 2.058 -3.169 1.00 69.56 165 ALA A C 1
ATOM 1302 O O . ALA A 1 165 ? 18.879 2.596 -3.197 1.00 69.56 165 ALA A O 1
ATOM 1303 N N . MET A 1 166 ? 16.815 2.360 -4.045 1.00 67.25 166 MET A N 1
ATOM 1304 C CA . MET A 1 166 ? 16.991 3.335 -5.115 1.00 67.25 166 MET A CA 1
ATOM 1305 C C . MET A 1 166 ? 16.088 4.539 -4.918 1.00 67.25 166 MET A C 1
ATOM 1307 O O . MET A 1 166 ? 14.907 4.418 -4.597 1.00 67.25 166 MET A O 1
ATOM 1311 N N . LYS A 1 167 ? 16.646 5.715 -5.197 1.00 68.38 167 LYS A N 1
ATOM 1312 C CA . LYS A 1 167 ? 15.895 6.963 -5.267 1.00 68.38 167 LYS A CA 1
ATOM 1313 C C . LYS A 1 167 ? 15.661 7.326 -6.725 1.00 68.38 167 LYS A C 1
ATOM 1315 O O . LYS A 1 167 ? 16.616 7.460 -7.484 1.00 68.38 167 LYS A O 1
ATOM 1320 N N . MET A 1 168 ? 14.401 7.561 -7.077 1.00 75.44 168 MET A N 1
ATOM 1321 C CA . MET A 1 168 ? 14.031 8.146 -8.363 1.00 75.44 168 MET A CA 1
ATOM 1322 C C . MET A 1 168 ? 13.489 9.563 -8.162 1.00 75.44 168 MET A C 1
ATOM 1324 O O . MET A 1 168 ? 12.914 9.850 -7.110 1.00 75.44 168 MET A O 1
ATOM 1328 N N . PRO A 1 16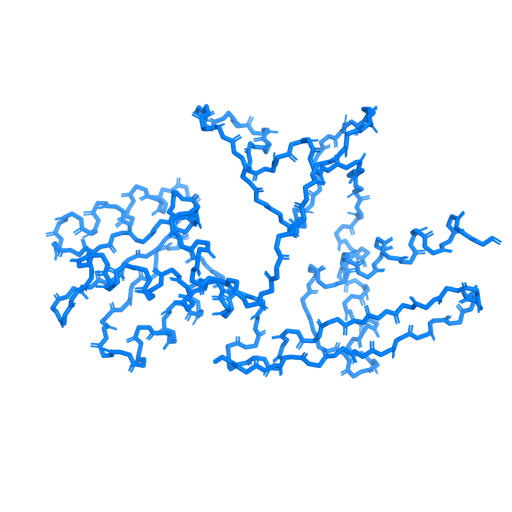9 ? 13.655 10.464 -9.144 1.00 79.31 169 PRO A N 1
ATOM 1329 C CA . PRO A 1 169 ? 13.012 11.770 -9.108 1.00 79.31 169 PRO A CA 1
ATOM 1330 C C . PRO A 1 169 ? 11.482 11.648 -9.114 1.00 79.31 169 PRO A C 1
ATOM 1332 O O . PRO A 1 169 ? 10.914 10.876 -9.893 1.00 79.31 169 PRO A O 1
ATOM 1335 N N . ASP A 1 170 ? 10.800 12.464 -8.311 1.00 75.31 170 ASP A N 1
ATOM 1336 C CA . ASP A 1 170 ? 9.332 12.458 -8.236 1.00 75.31 170 ASP A CA 1
ATOM 1337 C C . ASP A 1 170 ? 8.697 12.824 -9.584 1.00 75.31 170 ASP A C 1
ATOM 1339 O O . ASP A 1 170 ? 7.759 12.166 -10.032 1.00 75.31 170 ASP A O 1
ATOM 1343 N N . ILE A 1 171 ? 9.275 13.809 -10.287 1.00 79.44 171 ILE A N 1
ATOM 1344 C CA . ILE A 1 171 ? 8.857 14.194 -11.644 1.00 79.44 171 ILE A CA 1
ATOM 1345 C C . ILE A 1 171 ? 8.976 13.021 -12.625 1.00 79.44 171 ILE A C 1
ATOM 1347 O O . ILE A 1 171 ? 8.096 12.822 -13.459 1.00 79.44 171 ILE A O 1
ATOM 1351 N N . ALA A 1 172 ? 10.025 12.202 -12.499 1.00 80.75 172 ALA A N 1
ATOM 1352 C CA . ALA A 1 172 ? 10.203 11.032 -13.346 1.00 80.75 172 ALA A CA 1
ATOM 1353 C C . ALA A 1 172 ? 9.137 9.979 -13.022 1.00 80.75 172 ALA A C 1
ATOM 1355 O O . ALA A 1 172 ? 8.536 9.421 -13.935 1.00 80.75 172 ALA A O 1
ATOM 1356 N N . SER A 1 173 ? 8.853 9.748 -11.738 1.00 80.06 173 SER A N 1
ATOM 1357 C CA . SER A 1 173 ? 7.816 8.807 -11.291 1.00 80.06 173 SER A CA 1
ATOM 1358 C C . SER A 1 173 ? 6.424 9.216 -11.786 1.00 80.06 173 SER A C 1
ATOM 1360 O O . SER A 1 173 ? 5.666 8.380 -12.278 1.00 80.06 173 SER A O 1
ATOM 1362 N N . ALA A 1 174 ? 6.104 10.513 -11.738 1.00 81.56 174 ALA A N 1
ATOM 1363 C CA . ALA A 1 174 ? 4.872 11.055 -12.303 1.00 81.56 174 ALA A CA 1
ATOM 1364 C C . ALA A 1 174 ? 4.828 10.912 -13.836 1.00 81.56 174 ALA A C 1
ATOM 1366 O O . ALA A 1 174 ? 3.832 10.439 -14.379 1.00 81.56 174 ALA A O 1
ATOM 1367 N N . ALA A 1 175 ? 5.912 11.238 -14.545 1.00 89.00 175 ALA A N 1
ATOM 1368 C CA . ALA A 1 175 ? 5.989 11.064 -15.997 1.00 89.00 175 ALA A CA 1
ATOM 1369 C C . ALA A 1 175 ? 5.823 9.589 -16.410 1.00 89.00 175 ALA A C 1
ATOM 1371 O O . ALA A 1 175 ? 5.059 9.272 -17.319 1.00 89.00 175 ALA A O 1
ATOM 1372 N N . ALA A 1 176 ? 6.475 8.671 -15.696 1.00 90.88 176 ALA A N 1
ATOM 1373 C CA . ALA A 1 176 ? 6.356 7.234 -15.911 1.00 90.88 176 ALA A CA 1
ATOM 1374 C C . ALA A 1 176 ? 4.919 6.734 -15.704 1.00 90.88 176 ALA A C 1
ATOM 1376 O O . ALA A 1 176 ? 4.432 5.926 -16.494 1.00 90.88 176 ALA A O 1
ATOM 1377 N N . MET A 1 177 ? 4.216 7.250 -14.691 1.00 90.69 177 MET A N 1
ATOM 1378 C CA . MET A 1 177 ? 2.790 6.980 -14.488 1.00 90.69 177 MET A CA 1
ATOM 1379 C C . MET A 1 177 ? 1.959 7.392 -15.716 1.00 90.69 177 MET A C 1
ATOM 1381 O O . MET A 1 177 ? 1.116 6.613 -16.159 1.00 90.69 177 MET A O 1
ATOM 1385 N N . HIS A 1 178 ? 2.205 8.571 -16.300 1.00 92.31 178 HIS A N 1
ATOM 1386 C CA . HIS A 1 178 ? 1.507 9.004 -17.517 1.00 92.31 178 HIS A CA 1
ATOM 1387 C C . HIS A 1 178 ? 1.793 8.086 -18.715 1.00 92.31 178 HIS A C 1
ATOM 1389 O O . HIS A 1 178 ? 0.854 7.656 -19.382 1.00 92.31 178 HIS A O 1
ATOM 1395 N N . VAL A 1 179 ? 3.055 7.693 -18.924 1.00 91.69 179 VAL A N 1
ATOM 1396 C CA . VAL A 1 179 ? 3.450 6.759 -19.997 1.00 91.69 179 VAL A CA 1
ATOM 1397 C C . VAL A 1 179 ? 2.766 5.395 -19.856 1.00 91.69 179 VAL A C 1
ATOM 1399 O O . VAL A 1 179 ? 2.336 4.804 -20.847 1.00 91.69 179 VAL A O 1
ATOM 1402 N N . LEU A 1 180 ? 2.654 4.869 -18.633 1.00 90.44 180 LEU A N 1
ATOM 1403 C CA . LEU A 1 180 ? 1.919 3.626 -18.380 1.00 90.44 180 LEU A CA 1
ATOM 1404 C C . LEU A 1 180 ? 0.427 3.790 -18.690 1.00 90.44 180 LEU A C 1
ATOM 1406 O O . LEU A 1 180 ? -0.168 2.915 -19.324 1.00 90.44 180 LEU A O 1
ATOM 1410 N N . ARG A 1 181 ? -0.159 4.932 -18.315 1.00 90.56 181 ARG A N 1
ATOM 1411 C CA . ARG A 1 181 ? -1.577 5.227 -18.539 1.00 90.56 181 ARG A CA 1
ATOM 1412 C C . ARG A 1 181 ? -1.937 5.289 -20.020 1.00 90.56 181 ARG A C 1
ATOM 1414 O O . ARG A 1 181 ? -2.951 4.721 -20.414 1.00 90.56 181 ARG A O 1
ATOM 1421 N N . GLU A 1 182 ? -1.091 5.906 -20.841 1.00 90.69 182 GLU A N 1
ATOM 1422 C CA . GLU A 1 182 ? -1.243 5.933 -22.305 1.00 90.69 182 GLU A CA 1
ATOM 1423 C C . GLU A 1 182 ? -1.217 4.530 -22.930 1.00 90.69 182 GLU A C 1
ATOM 1425 O O . GLU A 1 182 ? -1.792 4.304 -23.991 1.00 90.69 182 GLU A O 1
ATOM 1430 N N . ARG A 1 183 ? -0.594 3.561 -22.251 1.00 86.56 183 ARG A N 1
ATOM 1431 C CA . ARG A 1 183 ? -0.540 2.150 -22.659 1.00 86.56 183 ARG A CA 1
ATOM 1432 C C . ARG A 1 183 ? -1.640 1.295 -22.023 1.00 86.56 183 ARG A C 1
ATOM 1434 O O . ARG A 1 183 ? -1.544 0.071 -22.039 1.00 86.56 183 ARG A O 1
ATOM 1441 N N . GLY A 1 184 ? -2.667 1.923 -21.449 1.00 87.44 184 GLY A N 1
ATOM 1442 C CA . GLY A 1 184 ? -3.802 1.239 -20.826 1.00 87.44 184 GLY A CA 1
ATOM 1443 C C . GLY A 1 184 ? -3.505 0.639 -19.449 1.00 87.44 184 GLY A C 1
ATOM 1444 O O . GLY A 1 184 ? -4.319 -0.119 -18.927 1.00 87.44 184 GLY A O 1
ATOM 1445 N N . ILE A 1 185 ? -2.361 0.963 -18.841 1.00 86.44 185 ILE A N 1
ATOM 1446 C CA . ILE A 1 185 ? -1.985 0.477 -17.511 1.00 86.44 185 ILE A CA 1
ATOM 1447 C C . ILE A 1 185 ? -2.295 1.564 -16.481 1.00 86.44 185 ILE A C 1
ATOM 1449 O O . ILE A 1 185 ? -1.638 2.603 -16.422 1.00 86.44 185 ILE A O 1
ATOM 1453 N N . GLY A 1 186 ? -3.315 1.315 -15.660 1.00 81.75 186 GLY A N 1
ATOM 1454 C CA . GLY A 1 186 ? -3.695 2.191 -14.553 1.00 81.75 186 GLY A CA 1
ATOM 1455 C C . GLY A 1 186 ? -2.731 2.094 -13.367 1.00 81.75 186 GLY A C 1
ATOM 1456 O O . GLY A 1 186 ? -2.211 1.023 -13.058 1.00 81.75 186 GLY A O 1
ATOM 1457 N N . GLY A 1 187 ? -2.504 3.214 -12.681 1.00 84.50 187 GLY A N 1
ATOM 1458 C CA . GLY A 1 187 ? -1.633 3.281 -11.510 1.00 84.50 187 GLY A CA 1
ATOM 1459 C C . GLY A 1 187 ? -1.390 4.714 -11.043 1.00 84.50 187 GLY A C 1
ATOM 1460 O O . GLY A 1 187 ? -1.724 5.668 -11.744 1.00 84.50 187 GLY A O 1
ATOM 1461 N N . GLY A 1 188 ? -0.824 4.854 -9.844 1.00 85.69 188 GLY A N 1
ATOM 1462 C CA . GLY A 1 188 ? -0.411 6.145 -9.286 1.00 85.69 188 GLY A CA 1
ATOM 1463 C C . GLY A 1 188 ? 1.077 6.427 -9.502 1.00 85.69 188 GLY A C 1
ATOM 1464 O O . GLY A 1 188 ? 1.795 5.633 -10.113 1.00 85.69 188 GLY A O 1
ATOM 1465 N N . ALA A 1 189 ? 1.574 7.525 -8.927 1.00 82.56 189 ALA A N 1
ATOM 1466 C CA . ALA A 1 189 ? 2.995 7.881 -8.991 1.00 82.56 189 ALA A CA 1
ATOM 1467 C C . ALA A 1 189 ? 3.913 6.775 -8.429 1.00 82.56 189 ALA A C 1
ATOM 1469 O O . ALA A 1 189 ? 4.997 6.551 -8.959 1.00 82.56 189 ALA A O 1
ATOM 1470 N N . SER A 1 190 ? 3.459 6.022 -7.420 1.00 81.62 190 SER A N 1
ATOM 1471 C CA . SER A 1 190 ? 4.184 4.860 -6.882 1.00 81.62 190 SER A CA 1
ATOM 1472 C C . SER A 1 190 ? 4.309 3.706 -7.884 1.00 81.62 190 SER A C 1
ATOM 1474 O O . SER A 1 190 ? 5.325 3.017 -7.911 1.00 81.62 190 SER A O 1
ATOM 1476 N N . THR A 1 191 ? 3.314 3.508 -8.753 1.00 88.75 191 THR A N 1
ATOM 1477 C CA . THR A 1 191 ? 3.410 2.553 -9.865 1.00 88.75 191 THR A CA 1
ATOM 1478 C C . THR A 1 191 ? 4.463 3.011 -10.871 1.00 88.75 191 THR A C 1
ATOM 1480 O O . THR A 1 191 ? 5.274 2.202 -11.316 1.00 88.75 191 THR A O 1
ATOM 1483 N N . GLY A 1 192 ? 4.493 4.311 -11.181 1.00 89.19 192 GLY A N 1
ATOM 1484 C CA . GLY A 1 192 ? 5.529 4.911 -12.023 1.00 89.19 192 GLY A CA 1
ATOM 1485 C C . GLY A 1 192 ? 6.936 4.759 -11.434 1.00 89.19 192 GLY A C 1
ATOM 1486 O O . GLY A 1 192 ? 7.856 4.382 -12.154 1.00 89.19 192 GLY A O 1
ATOM 1487 N N . LEU A 1 193 ? 7.092 4.959 -10.121 1.00 84.25 193 LEU A N 1
ATOM 1488 C CA . LEU A 1 193 ? 8.341 4.716 -9.391 1.00 84.25 193 LEU A CA 1
ATOM 1489 C C . LEU A 1 193 ? 8.815 3.263 -9.541 1.00 84.25 193 LEU A C 1
ATOM 1491 O O . LEU A 1 193 ? 9.944 3.034 -9.972 1.00 84.25 193 LEU A O 1
ATOM 1495 N N . ASN A 1 194 ? 7.950 2.288 -9.237 1.00 87.62 194 ASN A N 1
ATOM 1496 C CA . ASN A 1 194 ? 8.288 0.867 -9.364 1.00 87.62 194 ASN A CA 1
ATOM 1497 C C . ASN A 1 194 ? 8.700 0.521 -10.797 1.00 87.62 194 ASN A C 1
ATOM 1499 O O . ASN A 1 194 ? 9.693 -0.169 -11.009 1.00 87.62 194 ASN A O 1
ATOM 1503 N N . PHE A 1 195 ? 7.975 1.049 -11.784 1.00 91.25 195 PHE A N 1
ATOM 1504 C CA . PHE A 1 195 ? 8.290 0.835 -13.188 1.00 91.25 195 PHE A CA 1
ATOM 1505 C C . PHE A 1 195 ? 9.662 1.404 -13.578 1.00 91.25 195 PHE A C 1
ATOM 1507 O O . PHE A 1 195 ? 10.434 0.718 -14.245 1.00 91.25 195 PHE A O 1
ATOM 1514 N N . LEU A 1 196 ? 10.008 2.613 -13.126 1.00 90.56 196 LEU A N 1
ATOM 1515 C CA . LEU A 1 196 ? 11.333 3.195 -13.366 1.00 90.56 196 LEU A CA 1
ATOM 1516 C C . LEU A 1 196 ? 12.458 2.377 -12.736 1.00 90.56 196 LEU A C 1
ATOM 1518 O O . LEU A 1 196 ? 13.488 2.174 -13.376 1.00 90.56 196 LEU A O 1
ATOM 1522 N N . VAL A 1 197 ? 12.265 1.889 -11.510 1.00 86.88 197 VAL A N 1
ATOM 1523 C CA . VAL A 1 197 ? 13.234 1.009 -10.842 1.00 86.88 197 VAL A CA 1
ATOM 1524 C C . VAL A 1 197 ? 13.414 -0.285 -11.636 1.00 86.88 197 VAL A C 1
ATOM 1526 O O . VAL A 1 197 ? 14.549 -0.674 -11.911 1.00 86.88 197 VAL A O 1
ATOM 1529 N N . SER A 1 198 ? 12.326 -0.910 -12.097 1.00 89.38 198 SER A N 1
ATOM 1530 C CA . SER A 1 198 ? 12.403 -2.104 -12.948 1.00 89.38 198 SER A CA 1
ATOM 1531 C C . SER A 1 198 ? 13.150 -1.841 -14.257 1.00 89.38 198 SER A C 1
ATOM 1533 O O . SER A 1 198 ? 13.995 -2.646 -14.641 1.00 89.38 198 SER A O 1
ATOM 1535 N N . LEU A 1 199 ? 12.897 -0.708 -14.923 1.00 90.31 199 LEU A N 1
ATOM 1536 C CA . LEU A 1 199 ? 13.637 -0.317 -16.128 1.00 90.31 199 LEU A CA 1
ATOM 1537 C C . LEU A 1 199 ? 15.125 -0.088 -15.844 1.00 90.31 199 LEU A C 1
ATOM 1539 O O . LEU A 1 199 ? 15.967 -0.481 -16.647 1.00 90.31 199 LEU A O 1
ATOM 1543 N N . HIS A 1 200 ? 15.456 0.535 -14.712 1.00 89.00 200 HIS A N 1
ATOM 1544 C CA . HIS A 1 200 ? 16.840 0.764 -14.313 1.00 89.00 200 HIS A CA 1
ATOM 1545 C C . HIS A 1 200 ? 17.581 -0.556 -14.074 1.00 89.00 200 HIS A C 1
ATOM 1547 O O . HIS A 1 200 ? 18.669 -0.746 -14.615 1.00 89.00 200 HIS A O 1
ATOM 1553 N N . LYS A 1 201 ? 16.975 -1.508 -13.349 1.00 86.31 201 LYS A N 1
ATOM 1554 C CA . LYS A 1 201 ? 17.548 -2.855 -13.182 1.00 86.31 201 LYS A CA 1
ATOM 1555 C C . LYS A 1 201 ? 17.684 -3.576 -14.518 1.00 86.31 201 LYS A C 1
ATOM 1557 O O . LYS A 1 201 ? 18.741 -4.123 -14.803 1.00 86.31 201 LYS A O 1
ATOM 1562 N N . ALA A 1 202 ? 16.655 -3.528 -15.365 1.00 87.25 202 ALA A N 1
ATOM 1563 C CA . ALA A 1 202 ? 16.709 -4.130 -16.694 1.00 87.25 202 ALA A CA 1
ATOM 1564 C C . ALA A 1 202 ? 17.829 -3.524 -17.558 1.00 87.25 202 ALA A C 1
ATOM 1566 O O . ALA A 1 202 ? 18.404 -4.216 -18.389 1.00 87.25 202 ALA A O 1
ATOM 1567 N N . TYR A 1 203 ? 18.162 -2.244 -17.356 1.00 87.25 203 TYR A N 1
ATOM 1568 C CA . TYR A 1 203 ? 19.258 -1.575 -18.059 1.00 87.25 203 TYR A CA 1
ATOM 1569 C C . TYR A 1 203 ? 20.627 -2.054 -17.587 1.00 87.25 203 TYR A C 1
ATOM 1571 O O . TYR A 1 203 ? 21.514 -2.226 -18.411 1.00 87.25 203 TYR A O 1
ATOM 1579 N N . GLN A 1 204 ? 20.786 -2.305 -16.287 1.00 83.31 204 GLN A N 1
ATOM 1580 C CA . GLN A 1 204 ? 22.018 -2.865 -15.723 1.00 83.31 204 GLN A CA 1
ATOM 1581 C C . GLN A 1 204 ? 22.285 -4.310 -16.180 1.00 83.31 204 GLN A C 1
ATOM 1583 O O . GLN A 1 204 ? 23.421 -4.761 -16.110 1.00 83.31 204 GLN A O 1
ATOM 1588 N N . LEU A 1 205 ? 21.244 -5.026 -16.619 1.00 78.12 205 LEU A N 1
ATOM 1589 C CA . LEU A 1 205 ? 21.315 -6.407 -17.111 1.00 78.12 205 LEU A CA 1
ATOM 1590 C C . LEU A 1 205 ? 21.456 -6.515 -18.641 1.00 78.12 205 LEU A C 1
ATOM 1592 O O . LEU A 1 205 ? 21.444 -7.628 -19.166 1.00 78.12 205 LEU A O 1
ATOM 1596 N N . LYS A 1 206 ? 21.516 -5.386 -19.358 1.00 66.25 206 LYS A N 1
ATOM 1597 C CA . LYS A 1 206 ? 21.813 -5.366 -20.797 1.00 66.25 206 LYS A CA 1
ATOM 1598 C C . LYS A 1 206 ? 23.246 -5.776 -21.079 1.00 66.25 206 LYS A C 1
ATOM 1600 O O . LYS A 1 206 ? 23.419 -6.467 -22.106 1.00 66.25 206 LYS A O 1
#

Secondary structure (DSSP, 8-state):
-PPPPEEEE--TT-TT--EEEE-GGGSTTSSTHHHHHHHHHHHHHHTTSS-TTPPEEEE-SSHHHHHHHHHHHHTT--EEEE--TTTHHHHHHHHHHHTT-EE--TTTSTTTTGGGT--S-------------------S----------TT---SS-GGG-S------HHHHHHHHHHHHHTT----HHHHHHHHHHHHHHHHT-

pLDDT: mean 73.95, std 21.65, range [24.31, 96.56]

InterPro domains:
  IPR001926 Tryptophan synthase beta chain-like, PALP domain [PF00291] (2-84)
  IPR036052 Tryptophan synthase beta chain-like, PALP domain superfamily [G3DSA:3.40.50.1100] (2-29)
  IPR036052 Tryptophan synthase beta chain-like, PALP domain superfamily [G3DSA:3.40.50.1100] (30-84)
  IPR036052 Tryptophan synthase beta chain-like, PALP domain superfamily [G3DSA:3.40.50.1100] (87-206)
  IPR036052 Tryptophan synthase beta chain-like, PALP domain superfamily [SSF53686] (2-205)
  IPR050214 Cysteine synthase/Cystathionine beta-synthase [PTHR10314] (1-83)

Radius of gyration: 18.95 Å; chains: 1; bounding box: 48×37×50 Å

Foldseek 3Di:
DDAFDKAWDDDPPLPPDTDIDGQCCPDPLRDPLLLLLLLLVVLCVVVVVDDQPAEEEEADDDSNQSNNCVNCVVVNHHYYYQDDDPCSLVVRVVVCVVVVHDYSYSQVCSVSSVVSSDPDDDDDDDADDDDDD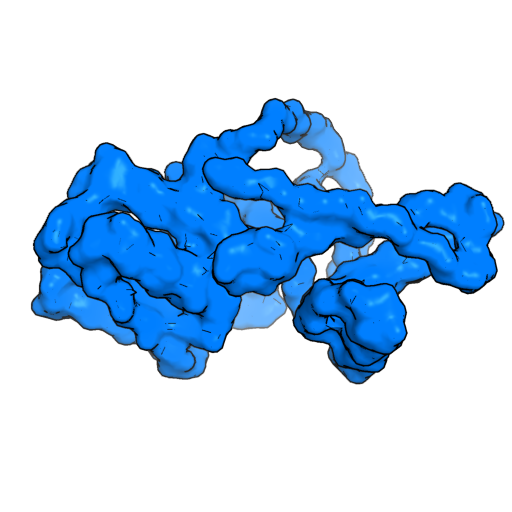DDADDDDAADDDDDDDDPRDDPGHDNRPDHDDDHDDLVQLQVQQVVCVVVVRHDDSSSSVVVVVVVVVSVVVD

Sequence (206 aa):
MGHTPLVKFQPKGFPNVDIFLKNETASKTQTLKHRFSWALIAWAIIEGKVHSNTTVYDSTSGNTGASEAYMCTLVGLPYIAVVDVSLRNFHAEDQAKKNKGFFINQFGNAQEAEEFHENSFRFTNESGTKYWKAPGVSGIGYGYNVKPIIYRETTSLNPNVVDEAMKMPDIASAAAMHVLRERGIGGGASTGLNFLVSLHKAYQLK